Protein AF-0000000080311236 (afdb_homodimer)

Radius of gyration: 31.62 Å; Cα contacts (8 Å, |Δi|>4): 271; chains: 2; bounding box: 42×127×106 Å

Sequence (256 aa):
MVENDVAQLDRVFHALASAPRREILRRTAHERCTVGQLAAHFDMSLAAVAKHVKVLEDAALLRATREGRLHWCELDPAALEPARASIEELRAHWNGKLDRLEAMLIAELAPGPRTPRRTTKRAKGRRRMVENDVAQLDRVFHALASAPRREILRRTAHERCTVGQLAAHFDMSLAAVAKHVKVLEDAALLRATREGRLHWCELDPAALEPARASIEELRAHWNGKLDRLEAMLIAELAPGPRTPRRTTKRAKGRRR

Foldseek 3Di:
DVPVLVVLLVLQVVLVPDPLLVVVLVVQAVHKDWLVRSVVVDPDDSVVSVVSQVSCVVSVQWDWDDDPPTIIIHGDCVSCVSVVVVVVVVVVVVVVVVVVVVVVVVVVPPPDPPDPPPPDDDPPPDDD/DQPVLVVLLVLQVVLVPDPLLVVVLVVQAVHKDWLVRSVVVDPDDSVVSVVSQVSCVVSVQWDWDDDPPTIIIHGDCVSCVSVVVVVVVVVVVVVVVVVVVVVVVVVVPPPDPPDPPPPPDDPPPPDD

Secondary structure (DSSP, 8-state):
--SHHHHHHHHHHHHHS-HHHHHHHHHHHHS-EEHHHHHTTSSS-HHHHHHHHHHHHHTTSEEEEEETTEEEEEE-GGGGHHHHHHHHHHHHHHHHHHHHHHHHHHHHHS------------------/--SHHHHHHHHHHHHHS-HHHHHHHHHHHHS-EEHHHHHTTSSS-HHHHHHHHHHHHHTTSEEEEEETTEEEEEE-GGGGHHHHHHHHHHHHHHHHHHHHHHHHHHHHHS------------------

Solvent-accessible surface area (backbone atoms only — not comparable to full-atom values): 14242 Å² total; per-residue (Å²): 137,80,55,77,49,47,59,45,44,22,37,37,26,45,40,56,33,32,70,68,45,46,51,50,45,52,55,20,25,63,40,76,37,34,57,68,63,54,25,74,76,45,100,53,52,62,68,57,45,49,51,47,50,47,48,30,36,76,30,46,37,32,48,70,47,76,57,89,94,43,47,35,30,31,50,36,63,74,50,48,45,62,57,51,51,51,53,51,49,49,45,46,43,35,50,48,33,51,50,48,52,49,49,53,51,51,60,70,65,45,79,67,84,77,71,81,76,78,80,82,81,79,79,79,77,76,80,126,138,81,54,77,49,48,60,47,43,23,36,36,26,44,41,56,31,31,69,67,45,46,50,52,46,52,56,20,24,62,39,76,37,35,58,68,63,54,25,73,76,45,99,52,52,62,67,57,45,50,51,46,51,46,47,31,35,76,31,46,36,32,48,71,46,77,57,90,94,43,46,35,30,31,50,35,64,75,50,48,45,62,56,51,50,50,53,49,48,49,45,46,44,35,50,47,36,50,52,50,53,48,50,54,50,51,61,68,66,46,80,67,84,75,73,79,75,80,77,78,79,79,80,78,75,77,82,125

Nearest PDB structures (foldseek):
  3f6o-assembly1_A  TM=9.553E-01  e=5.162E-08  Rhodococcus jostii RHA1
  7p6f-assembly2_CCC-2  TM=9.439E-01  e=1.226E-06  Streptomyces griseus
  2oqg-assembly1_D  TM=8.544E-01  e=8.320E-07  Rhodococcus jostii RHA1
  7p6f-assembly1_BBB  TM=9.712E-01  e=7.025E-06  Streptomyces griseus
  4ooi-assembly1_A  TM=7.377E-01  e=2.399E-05  Vibrio cholerae O1 biovar El Tor str. N16961

Structure (mmCIF, N/CA/C/O backbone):
data_AF-0000000080311236-model_v1
#
loop_
_entity.id
_entity.type
_entity.pdbx_description
1 polymer 'Transcriptional regulator, ArsR family protein'
#
loop_
_atom_site.group_PDB
_atom_site.id
_atom_site.type_symbol
_atom_site.label_atom_id
_atom_site.label_alt_id
_atom_site.label_comp_id
_atom_site.label_asym_id
_atom_site.label_entity_id
_atom_site.label_seq_id
_atom_site.pdbx_PDB_ins_code
_atom_site.Cartn_x
_atom_site.Cartn_y
_atom_site.Cartn_z
_atom_site.occupancy
_atom_site.B_iso_or_equiv
_atom_site.auth_seq_id
_atom_site.auth_comp_id
_atom_site.auth_asym_id
_atom_site.auth_atom_id
_atom_site.pdbx_PDB_model_num
ATOM 1 N N . MET A 1 1 ? -21.078 -9.203 0.112 1 22.91 1 MET A N 1
ATOM 2 C CA . MET A 1 1 ? -20.172 -8.5 1.018 1 22.91 1 MET A CA 1
ATOM 3 C C . MET A 1 1 ? -19.266 -7.531 0.25 1 22.91 1 MET A C 1
ATOM 5 O O . MET A 1 1 ? -19.25 -7.543 -0.982 1 22.91 1 MET A O 1
ATOM 9 N N . VAL A 1 2 ? -17.656 -6.836 0.713 1 38.81 2 VAL A N 1
ATOM 10 C CA . VAL A 1 2 ? -17 -5.547 0.929 1 38.81 2 VAL A CA 1
ATOM 11 C C . VAL A 1 2 ? -16.375 -5.059 -0.374 1 38.81 2 VAL A C 1
ATOM 13 O O . VAL A 1 2 ? -15.219 -5.359 -0.661 1 38.81 2 VAL A O 1
ATOM 16 N N . GLU A 1 3 ? -16.953 -5.137 -1.431 1 46.28 3 GLU A N 1
ATOM 17 C CA . GLU A 1 3 ? -16.688 -4.613 -2.766 1 46.28 3 GLU A CA 1
ATOM 18 C C . GLU A 1 3 ? -16.141 -3.191 -2.701 1 46.28 3 GLU A C 1
ATOM 20 O O . GLU A 1 3 ? -15.227 -2.836 -3.459 1 46.28 3 GLU A O 1
ATOM 25 N N . ASN A 1 4 ? -17.078 -2.176 -2.039 1 52.69 4 ASN A N 1
ATOM 26 C CA . ASN A 1 4 ? -16.703 -0.796 -1.751 1 52.69 4 ASN A CA 1
ATOM 27 C C . ASN A 1 4 ? -15.289 -0.709 -1.187 1 52.69 4 ASN A C 1
ATOM 29 O O . ASN A 1 4 ? -14.57 0.261 -1.442 1 52.69 4 ASN A O 1
ATOM 33 N N . ASP A 1 5 ? -15.016 -1.958 -0.82 1 79.94 5 ASP A N 1
ATOM 34 C CA . ASP A 1 5 ? -13.781 -2.066 -0.058 1 79.94 5 ASP A CA 1
ATOM 35 C C . ASP A 1 5 ? -12.578 -2.244 -0.985 1 79.94 5 ASP A C 1
ATOM 37 O O . ASP A 1 5 ? -11.531 -1.622 -0.781 1 79.94 5 ASP A O 1
ATOM 41 N N . VAL A 1 6 ? -13.086 -2.609 -2.299 1 88.94 6 VAL A N 1
ATOM 42 C CA . VAL A 1 6 ? -11.977 -2.873 -3.209 1 88.94 6 VAL A CA 1
ATOM 43 C C . VAL A 1 6 ? -11.539 -1.576 -3.891 1 88.94 6 VAL A C 1
ATOM 45 O O . VAL A 1 6 ? -10.344 -1.287 -3.988 1 88.94 6 VAL A O 1
ATOM 48 N N . ALA A 1 7 ? -12.562 -0.866 -4.355 1 93.38 7 ALA A N 1
ATOM 49 C CA . ALA A 1 7 ? -12.273 0.401 -5.023 1 93.38 7 ALA A CA 1
ATOM 50 C C . ALA A 1 7 ? -11.57 1.37 -4.078 1 93.38 7 ALA A C 1
ATOM 52 O O . ALA A 1 7 ? -10.68 2.117 -4.492 1 93.38 7 ALA A O 1
ATOM 53 N N . GLN A 1 8 ? -12.039 1.363 -2.92 1 94.12 8 GLN A N 1
ATOM 54 C CA . GLN A 1 8 ? -11.414 2.229 -1.924 1 94.12 8 GLN A CA 1
ATOM 55 C C . GLN A 1 8 ? -9.969 1.816 -1.664 1 94.12 8 GLN A C 1
ATOM 57 O O . GLN A 1 8 ? -9.094 2.67 -1.502 1 94.12 8 GLN A O 1
ATOM 62 N N . LEU A 1 9 ? -9.836 0.546 -1.639 1 95.69 9 LEU A N 1
ATOM 63 C CA . LEU A 1 9 ? -8.477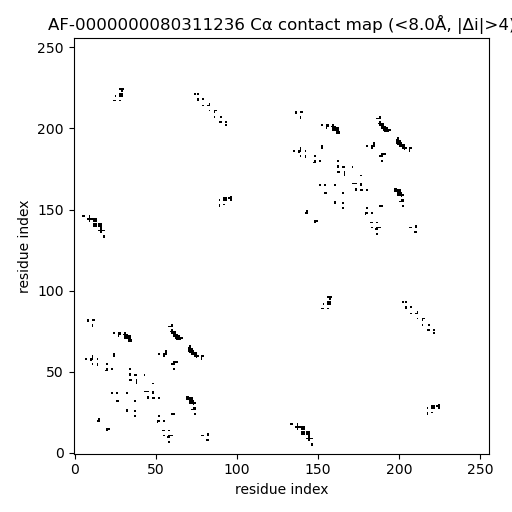 0.04 -1.44 1 95.69 9 LEU A CA 1
ATOM 64 C C . LEU A 1 9 ? -7.574 0.436 -2.604 1 95.69 9 LEU A C 1
ATOM 66 O O . LEU A 1 9 ? -6.418 0.808 -2.396 1 95.69 9 LEU A O 1
ATOM 70 N N . ASP A 1 10 ? -8.156 0.455 -3.826 1 97.12 10 ASP A N 1
ATOM 71 C CA . ASP A 1 10 ? -7.406 0.905 -4.996 1 97.12 10 ASP A CA 1
ATOM 72 C C . ASP A 1 10 ? -7.016 2.375 -4.867 1 97.12 10 ASP A C 1
ATOM 74 O O . ASP A 1 10 ? -5.891 2.756 -5.191 1 97.12 10 ASP A O 1
ATOM 78 N N . ARG A 1 11 ? -7.883 3.141 -4.355 1 96.88 11 ARG A N 1
ATOM 79 C CA . ARG A 1 11 ? -7.629 4.566 -4.191 1 96.88 11 ARG A CA 1
ATOM 80 C C . ARG A 1 11 ? -6.531 4.812 -3.162 1 96.88 11 ARG A C 1
ATOM 82 O O . ARG A 1 11 ? -5.691 5.695 -3.342 1 96.88 11 ARG A O 1
ATOM 89 N N . VAL A 1 12 ? -6.551 4.059 -2.135 1 97.25 12 VAL A N 1
ATOM 90 C CA . VAL A 1 12 ? -5.562 4.219 -1.071 1 97.25 12 VAL A CA 1
ATOM 91 C C . VAL A 1 12 ? -4.172 3.877 -1.602 1 97.25 12 VAL A C 1
ATOM 93 O O . VAL A 1 12 ? -3.234 4.66 -1.445 1 97.25 12 VAL A O 1
ATOM 96 N N . PHE A 1 13 ? -4.062 2.746 -2.268 1 98 13 PHE A N 1
ATOM 97 C CA . PHE A 1 13 ? -2.768 2.365 -2.816 1 98 13 PHE A CA 1
ATOM 98 C C . PHE A 1 13 ? -2.305 3.373 -3.861 1 98 13 PHE A C 1
ATOM 100 O O . PHE A 1 13 ? -1.122 3.719 -3.916 1 98 13 PHE A O 1
ATOM 107 N N . HIS A 1 14 ? -3.234 3.805 -4.648 1 97.94 14 HIS A N 1
ATOM 108 C CA . HIS A 1 14 ? -2.904 4.812 -5.652 1 97.94 14 HIS A CA 1
ATOM 109 C C . HIS A 1 14 ? -2.383 6.09 -5 1 97.94 14 HIS A C 1
ATOM 111 O O . HIS A 1 14 ? -1.382 6.656 -5.445 1 97.94 14 HIS A O 1
ATOM 117 N N . ALA A 1 15 ? -2.988 6.5 -4.008 1 98.25 15 ALA A N 1
ATOM 118 C CA . ALA A 1 15 ? -2.596 7.719 -3.305 1 98.25 15 ALA A CA 1
ATOM 119 C C . ALA A 1 15 ? -1.204 7.578 -2.695 1 98.25 15 ALA A C 1
ATOM 121 O O . ALA A 1 15 ? -0.427 8.531 -2.674 1 98.25 15 ALA A O 1
ATOM 122 N N . LEU A 1 16 ? -0.886 6.402 -2.215 1 97.38 16 LEU A N 1
ATOM 123 C CA . LEU A 1 16 ? 0.39 6.16 -1.549 1 97.38 16 LEU A CA 1
ATOM 124 C C . LEU A 1 16 ? 1.518 6.027 -2.568 1 97.38 16 LEU A C 1
ATOM 126 O O . LEU A 1 16 ? 2.695 6.066 -2.205 1 97.38 16 LEU A O 1
ATOM 130 N N . ALA A 1 17 ? 1.132 5.852 -3.883 1 97.88 17 ALA A N 1
ATOM 131 C CA . ALA A 1 17 ? 2.105 5.609 -4.945 1 97.88 17 ALA A CA 1
ATOM 132 C C . ALA A 1 17 ? 2.752 6.914 -5.406 1 97.88 17 ALA A C 1
ATOM 134 O O . ALA A 1 17 ? 2.932 7.133 -6.605 1 97.88 17 ALA A O 1
ATOM 135 N N . SER A 1 18 ? 3.066 7.848 -4.5 1 97.44 18 SER A N 1
ATOM 136 C CA . SER A 1 18 ? 3.705 9.133 -4.766 1 97.44 18 SER A CA 1
ATOM 137 C C . SER A 1 18 ? 4.504 9.609 -3.557 1 97.44 18 SER A C 1
ATOM 139 O O . SER A 1 18 ? 3.955 9.758 -2.461 1 97.44 18 SER A O 1
ATOM 141 N N . ALA A 1 19 ? 5.742 9.852 -3.818 1 96.06 19 ALA A N 1
ATOM 142 C CA . ALA A 1 19 ? 6.637 10.25 -2.734 1 96.06 19 ALA A CA 1
ATOM 143 C C . ALA A 1 19 ? 6.172 11.547 -2.086 1 96.06 19 ALA A C 1
ATOM 145 O O . ALA A 1 19 ? 6.098 11.648 -0.858 1 96.06 19 ALA A O 1
ATOM 146 N N . PRO A 1 20 ? 5.754 12.562 -2.844 1 97 20 PRO A N 1
ATOM 147 C CA . PRO A 1 20 ? 5.277 13.797 -2.213 1 97 20 PRO A CA 1
ATOM 148 C C . PRO A 1 20 ? 4.023 13.578 -1.37 1 97 20 PRO A C 1
ATOM 150 O O . PRO A 1 20 ? 3.867 14.203 -0.317 1 97 20 PRO A O 1
ATOM 153 N N . ARG A 1 21 ? 3.156 12.773 -1.819 1 97.25 21 ARG A N 1
ATOM 154 C CA . ARG A 1 21 ? 1.94 12.492 -1.06 1 97.25 21 ARG A CA 1
ATOM 155 C C . ARG A 1 21 ? 2.268 11.812 0.264 1 97.25 21 ARG A C 1
ATOM 157 O O . ARG A 1 21 ? 1.646 12.102 1.288 1 97.25 21 ARG A O 1
ATOM 164 N N . ARG A 1 22 ? 3.217 10.875 0.233 1 96.25 22 ARG A N 1
ATOM 165 C CA . ARG A 1 22 ? 3.629 10.234 1.479 1 96.25 22 ARG A CA 1
ATOM 166 C C . ARG A 1 22 ? 4.27 11.25 2.426 1 96.25 22 ARG A C 1
ATOM 168 O O . ARG A 1 22 ? 4.105 11.156 3.645 1 96.25 22 ARG A O 1
ATOM 175 N N . GLU A 1 23 ? 4.977 12.141 1.88 1 95.69 23 GLU A N 1
ATOM 176 C CA . GLU A 1 23 ? 5.566 13.203 2.693 1 95.69 23 GLU A CA 1
ATOM 177 C C . GLU A 1 23 ? 4.488 14.094 3.311 1 95.69 23 GLU A C 1
ATOM 179 O O . GLU A 1 23 ? 4.586 14.469 4.477 1 95.69 23 GLU A O 1
ATOM 184 N N . ILE A 1 24 ? 3.494 14.414 2.576 1 96.38 24 ILE A N 1
ATOM 185 C CA . ILE A 1 24 ? 2.371 15.195 3.086 1 96.38 24 ILE A CA 1
ATOM 186 C C . ILE A 1 24 ? 1.716 14.453 4.25 1 96.38 24 ILE A C 1
ATOM 188 O O . ILE A 1 24 ? 1.421 15.055 5.285 1 96.38 24 ILE A O 1
ATOM 192 N N . LEU A 1 25 ? 1.516 13.18 4.086 1 96.56 25 LEU A N 1
ATOM 193 C CA . LEU A 1 25 ? 0.911 12.367 5.137 1 96.56 25 LEU A CA 1
ATOM 194 C C . LEU A 1 25 ? 1.771 12.383 6.398 1 96.56 25 LEU A C 1
ATOM 196 O O . LEU A 1 25 ? 1.248 12.469 7.512 1 96.56 25 LEU A O 1
ATOM 200 N N . ARG A 1 26 ? 3.039 12.273 6.242 1 94.25 26 ARG A N 1
ATOM 201 C CA . ARG A 1 26 ? 3.953 12.297 7.379 1 94.25 26 ARG A CA 1
ATOM 202 C C . ARG A 1 26 ? 3.832 13.602 8.156 1 94.25 26 ARG A C 1
ATOM 204 O O . ARG A 1 26 ? 3.764 13.594 9.391 1 94.25 26 ARG A O 1
ATOM 211 N N . ARG A 1 27 ? 3.775 14.656 7.496 1 93.69 27 ARG A N 1
ATOM 212 C CA . ARG A 1 27 ? 3.705 15.977 8.125 1 93.69 27 ARG A CA 1
ATOM 213 C C . ARG A 1 27 ? 2.379 16.156 8.852 1 93.69 27 ARG A C 1
ATOM 215 O O . ARG A 1 27 ? 2.342 16.719 9.953 1 93.69 27 ARG A O 1
ATOM 222 N N . THR A 1 28 ? 1.36 15.664 8.234 1 94.44 28 THR A N 1
ATOM 223 C CA . THR A 1 28 ? 0.031 15.852 8.805 1 94.44 28 THR A CA 1
ATOM 224 C C . THR A 1 28 ? -0.24 14.828 9.906 1 94.44 28 THR A C 1
ATOM 226 O O . THR A 1 28 ? -1.203 14.961 10.664 1 94.44 28 THR A O 1
ATOM 229 N N . ALA A 1 29 ? 0.592 13.836 9.93 1 89.94 29 ALA A N 1
ATOM 230 C CA . ALA A 1 29 ? 0.485 12.844 11 1 89.94 29 ALA A CA 1
ATOM 231 C C . ALA A 1 29 ? 0.875 13.438 12.344 1 89.94 29 ALA A C 1
ATOM 233 O O . ALA A 1 29 ? 0.384 13.008 13.391 1 89.94 29 ALA A O 1
ATOM 234 N N . HIS A 1 30 ? 1.699 14.422 12.359 1 84.5 30 HIS A N 1
ATOM 235 C CA . HIS A 1 30 ? 2.197 15.047 13.578 1 84.5 30 HIS A CA 1
ATOM 236 C C . HIS A 1 30 ? 1.268 16.156 14.039 1 84.5 30 HIS A C 1
ATOM 238 O O . HIS A 1 30 ? 1.039 16.328 15.242 1 84.5 30 HIS A O 1
ATOM 244 N N . GLU A 1 31 ? 0.849 16.938 13.117 1 87.12 31 GLU A N 1
ATOM 245 C CA . GLU A 1 31 ? -0.012 18.078 13.43 1 87.12 31 GLU A CA 1
ATOM 246 C C . GLU A 1 31 ? -0.854 18.469 12.219 1 87.12 31 GLU A C 1
ATOM 248 O O . GLU A 1 31 ? -0.495 18.172 11.078 1 87.12 31 GLU A O 1
ATOM 253 N N . ARG A 1 32 ? -1.971 19.094 12.578 1 90.88 32 ARG A N 1
ATOM 254 C CA . ARG A 1 32 ? -2.771 19.656 11.5 1 90.88 32 ARG A CA 1
ATOM 255 C C . ARG A 1 32 ? -2.008 20.75 10.766 1 90.88 32 ARG A C 1
ATOM 257 O O . ARG A 1 32 ? -1.359 21.594 11.398 1 90.88 32 ARG A O 1
ATOM 264 N N . CYS A 1 33 ? -2.039 20.688 9.484 1 94.38 33 CYS A N 1
ATOM 265 C CA . CYS A 1 33 ? -1.365 21.672 8.656 1 94.38 33 CYS A CA 1
ATOM 266 C C . CYS A 1 33 ? -2.303 22.219 7.578 1 94.38 33 CYS A C 1
ATOM 268 O O . CYS A 1 33 ? -3.182 21.5 7.098 1 94.38 33 CYS A O 1
ATOM 270 N N . THR A 1 34 ? -2.084 23.5 7.266 1 95.69 34 THR A N 1
ATOM 271 C CA . THR A 1 34 ? -2.814 24.047 6.125 1 95.69 34 THR A CA 1
ATOM 272 C C . THR A 1 34 ? -2.121 23.688 4.816 1 95.69 34 THR A C 1
ATOM 274 O O . THR A 1 34 ? -0.935 23.359 4.805 1 95.69 34 THR A O 1
ATOM 277 N N . VAL A 1 35 ? -2.906 23.75 3.713 1 95.12 35 VAL A N 1
ATOM 278 C CA . VAL A 1 35 ? -2.35 23.5 2.389 1 95.12 35 VAL A CA 1
ATOM 279 C C . VAL A 1 35 ? -1.189 24.453 2.121 1 95.12 35 VAL A C 1
ATOM 281 O O . VAL A 1 35 ? -0.18 24.062 1.528 1 95.12 35 VAL A O 1
ATOM 284 N N . GLY A 1 36 ? -1.325 25.672 2.607 1 94.94 36 GLY A N 1
ATOM 285 C CA . GLY A 1 36 ? -0.261 26.656 2.451 1 94.94 36 GLY A CA 1
ATOM 286 C C . GLY A 1 36 ? 1.01 26.266 3.188 1 94.94 36 GLY A C 1
ATOM 287 O O . GLY A 1 36 ? 2.111 26.406 2.65 1 94.94 36 GLY A O 1
ATOM 288 N N . GLN A 1 37 ? 0.894 25.844 4.438 1 95.25 37 GLN A N 1
ATOM 289 C CA . GLN A 1 37 ? 2.033 25.391 5.23 1 95.25 37 GLN A CA 1
ATOM 290 C C . GLN A 1 37 ? 2.721 24.188 4.578 1 95.25 37 GLN A C 1
ATOM 292 O O . GLN A 1 37 ? 3.949 24.109 4.578 1 95.25 37 GLN A O 1
ATOM 297 N N . LEU A 1 38 ? 1.918 23.297 4.059 1 95.5 38 LEU A N 1
ATOM 298 C CA . LEU A 1 38 ? 2.469 22.125 3.371 1 95.5 38 LEU A CA 1
ATOM 299 C C . LEU A 1 38 ? 3.252 22.547 2.133 1 95.5 38 LEU A C 1
ATOM 301 O O . LEU A 1 38 ? 4.359 22.062 1.896 1 95.5 38 LEU A O 1
ATOM 305 N N . ALA A 1 39 ? 2.705 23.469 1.356 1 95.81 39 ALA A N 1
ATOM 306 C CA . ALA A 1 39 ? 3.332 23.922 0.121 1 95.81 39 ALA A CA 1
ATOM 307 C C . ALA A 1 39 ? 4.703 24.531 0.396 1 95.81 39 ALA A C 1
ATOM 309 O O . ALA A 1 39 ? 5.609 24.438 -0.432 1 95.81 39 ALA A O 1
ATOM 310 N N . ALA A 1 40 ? 4.879 25.156 1.558 1 95.56 40 ALA A N 1
ATOM 311 C CA . ALA A 1 40 ? 6.121 25.812 1.941 1 95.56 40 ALA A CA 1
ATOM 312 C C . ALA A 1 40 ? 7.254 24.812 2.111 1 95.56 40 ALA A C 1
ATOM 314 O O . ALA A 1 40 ? 8.43 25.172 2.072 1 95.56 40 ALA A O 1
ATOM 315 N N . HIS A 1 41 ? 6.875 23.547 2.225 1 93.69 41 HIS A N 1
ATOM 316 C CA . HIS A 1 41 ? 7.879 22.516 2.475 1 93.69 41 HIS A CA 1
ATOM 317 C C . HIS A 1 41 ? 8.25 21.781 1.19 1 93.69 41 HIS A C 1
ATOM 319 O O . HIS A 1 41 ? 9.086 20.891 1.205 1 93.69 41 HIS A O 1
ATOM 325 N N . PHE A 1 42 ? 7.602 22.094 0.081 1 94.75 42 PHE A N 1
ATOM 326 C CA . PHE A 1 42 ? 7.836 21.406 -1.183 1 94.75 42 PHE A CA 1
ATOM 327 C C . PHE A 1 42 ? 8.273 22.391 -2.262 1 94.75 42 PHE A C 1
ATOM 329 O O . PHE A 1 42 ? 8.016 23.594 -2.158 1 94.75 42 PHE A O 1
ATOM 336 N N . ASP A 1 43 ? 9.016 21.875 -3.16 1 94.25 43 ASP A N 1
ATOM 337 C CA . ASP A 1 43 ? 9.359 22.641 -4.355 1 94.25 43 ASP A CA 1
ATOM 338 C C . ASP A 1 43 ? 8.273 22.5 -5.426 1 94.25 43 ASP A C 1
ATOM 340 O O . ASP A 1 43 ? 8.539 22.016 -6.523 1 94.25 43 ASP A O 1
ATOM 344 N N . MET A 1 44 ? 7.047 22.734 -5.062 1 94.62 44 MET A N 1
ATOM 345 C CA . MET A 1 44 ? 5.879 22.672 -5.938 1 94.62 44 MET A CA 1
ATOM 346 C C . MET A 1 44 ? 4.969 23.875 -5.723 1 94.62 44 MET A C 1
ATOM 348 O O . MET A 1 44 ? 5.047 24.531 -4.688 1 94.62 44 MET A O 1
ATOM 352 N N . SER A 1 45 ? 4.207 24.109 -6.719 1 95.31 45 SER A N 1
ATOM 353 C CA . SER A 1 45 ? 3.234 25.188 -6.605 1 95.31 45 SER A CA 1
ATOM 354 C C . SER A 1 45 ? 2.139 24.844 -5.602 1 95.31 45 SER A C 1
ATOM 356 O O . SER A 1 45 ? 1.925 23.672 -5.285 1 95.31 45 SER A O 1
ATOM 358 N N . LEU A 1 46 ? 1.488 25.828 -5.109 1 94.94 46 LEU A N 1
ATOM 359 C CA . LEU A 1 46 ? 0.33 25.641 -4.242 1 94.94 46 LEU A CA 1
ATOM 360 C C . LEU A 1 46 ? -0.739 24.797 -4.938 1 94.94 46 LEU A C 1
ATOM 362 O O . LEU A 1 46 ? -1.363 23.953 -4.309 1 94.94 46 LEU A O 1
ATOM 366 N N . ALA A 1 47 ? -0.859 25.016 -6.188 1 96.38 47 ALA A N 1
ATOM 367 C CA . ALA A 1 47 ? -1.849 24.281 -6.965 1 96.38 47 ALA A CA 1
ATOM 368 C C . ALA A 1 47 ? -1.505 22.797 -7.023 1 96.38 47 ALA A C 1
ATOM 370 O O . ALA A 1 47 ? -2.391 21.938 -6.938 1 96.38 47 ALA A O 1
ATOM 371 N N . ALA A 1 48 ? -0.281 22.5 -7.223 1 97.06 48 ALA A N 1
ATOM 372 C CA . ALA A 1 48 ? 0.177 21.109 -7.277 1 97.06 48 ALA A CA 1
ATOM 373 C C . ALA A 1 48 ? -0.032 20.406 -5.941 1 97.06 48 ALA A C 1
ATOM 375 O O . ALA A 1 48 ? -0.502 19.266 -5.895 1 97.06 48 ALA A O 1
ATOM 376 N N . VAL A 1 49 ? 0.29 21.109 -4.895 1 96.5 49 VAL A N 1
ATOM 377 C CA . VAL A 1 49 ? 0.105 20.547 -3.559 1 96.5 49 VAL A CA 1
ATOM 378 C C . VAL A 1 49 ? -1.383 20.328 -3.291 1 96.5 49 VAL A C 1
ATOM 380 O O . VAL A 1 49 ? -1.776 19.297 -2.738 1 96.5 49 VAL A O 1
ATOM 383 N N . ALA A 1 50 ? -2.184 21.266 -3.646 1 95.75 50 ALA A N 1
ATOM 384 C CA . ALA A 1 50 ? -3.629 21.141 -3.473 1 95.75 50 ALA A CA 1
ATOM 385 C C . ALA A 1 50 ? -4.164 19.906 -4.203 1 95.75 50 ALA A C 1
ATOM 387 O O . ALA A 1 50 ? -5.047 19.219 -3.691 1 95.75 50 ALA A O 1
ATOM 388 N N . LYS A 1 51 ? -3.639 19.656 -5.414 1 97.56 51 LYS A N 1
ATOM 389 C CA . LYS A 1 51 ? -4.043 18.469 -6.172 1 97.56 51 LYS A CA 1
ATOM 390 C C . LYS A 1 51 ? -3.674 17.188 -5.43 1 97.56 51 LYS A C 1
ATOM 392 O O . LYS A 1 51 ? -4.457 16.234 -5.391 1 97.56 51 LYS A O 1
ATOM 397 N N . HIS A 1 52 ? -2.459 17.203 -4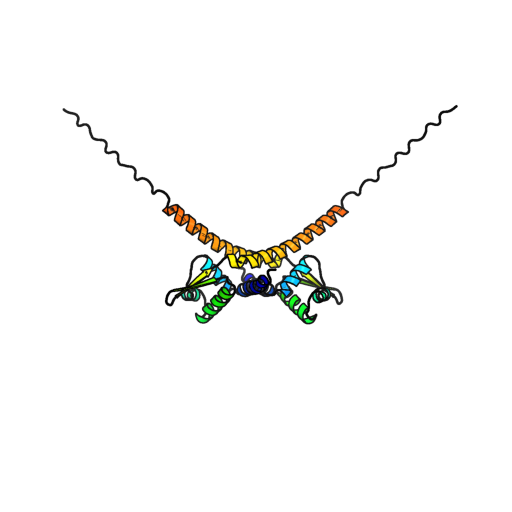.875 1 97.5 52 HIS A N 1
ATOM 398 C CA . HIS A 1 52 ? -2.045 16.047 -4.082 1 97.5 52 HIS A CA 1
ATOM 399 C C . HIS A 1 52 ? -2.945 15.859 -2.867 1 97.5 52 HIS A C 1
ATOM 401 O O . HIS A 1 52 ? -3.338 14.734 -2.545 1 97.5 52 HIS A O 1
ATOM 407 N N . VAL A 1 53 ? -3.252 16.953 -2.227 1 96.75 53 VAL A N 1
ATOM 408 C CA . VAL A 1 53 ? -4.113 16.922 -1.048 1 96.75 53 VAL A CA 1
ATOM 409 C C . VAL A 1 53 ? -5.488 16.375 -1.425 1 96.75 53 VAL A C 1
ATOM 411 O O . VAL A 1 53 ? -6.062 15.562 -0.694 1 96.75 53 VAL A O 1
ATOM 414 N N . LYS A 1 54 ? -5.941 16.75 -2.541 1 97.31 54 LYS A N 1
ATOM 415 C CA . LYS A 1 54 ? -7.23 16.25 -3.018 1 97.31 54 LYS A CA 1
ATOM 416 C C . LYS A 1 54 ? -7.199 14.742 -3.238 1 97.31 54 LYS A C 1
ATOM 418 O O . LYS A 1 54 ? -8.141 14.039 -2.881 1 97.31 54 LYS A O 1
ATOM 423 N N . VAL A 1 55 ? -6.203 14.266 -3.859 1 97.75 55 VAL A N 1
ATOM 424 C CA . VAL A 1 55 ? -6.035 12.836 -4.09 1 97.75 55 VAL A CA 1
ATOM 425 C C . VAL A 1 55 ? -6.047 12.094 -2.756 1 97.75 55 VAL A C 1
ATOM 427 O O . VAL A 1 55 ? -6.691 11.055 -2.623 1 97.75 55 VAL A O 1
ATOM 430 N N . LEU A 1 56 ? -5.383 12.633 -1.783 1 97.69 56 LEU A N 1
ATOM 431 C CA . LEU A 1 56 ? -5.301 12.031 -0.457 1 97.69 56 LEU A CA 1
ATOM 432 C C . LEU A 1 56 ? -6.652 12.078 0.246 1 97.69 56 LEU A C 1
ATOM 434 O O . LEU A 1 56 ? -7.031 11.125 0.936 1 97.69 56 LEU A O 1
ATOM 438 N N . GLU A 1 57 ? -7.383 13.164 0.034 1 96.5 57 GLU A N 1
ATOM 439 C CA . GLU A 1 57 ? -8.727 13.289 0.589 1 96.5 57 GLU A CA 1
ATOM 440 C C . GLU A 1 57 ? -9.68 12.273 -0.04 1 96.5 57 GLU A C 1
ATOM 442 O O . GLU A 1 57 ? -10.461 11.633 0.662 1 96.5 57 GLU A O 1
ATOM 447 N N . ASP A 1 58 ? -9.586 12.148 -1.348 1 95.94 58 ASP A N 1
ATOM 448 C CA . ASP A 1 58 ? -10.438 11.211 -2.08 1 95.94 58 ASP A CA 1
ATOM 449 C C . ASP A 1 58 ? -10.211 9.781 -1.613 1 95.94 58 ASP A C 1
ATOM 451 O O . ASP A 1 58 ? -11.125 8.953 -1.663 1 95.94 58 ASP A O 1
ATOM 455 N N . ALA A 1 59 ? -9.039 9.477 -1.157 1 96.75 59 ALA A N 1
ATOM 456 C CA . ALA A 1 59 ? -8.695 8.156 -0.636 1 96.75 59 ALA A CA 1
ATOM 457 C C . ALA A 1 59 ? -9.023 8.055 0.852 1 96.75 59 ALA A C 1
ATOM 459 O O . ALA A 1 59 ? -8.742 7.031 1.483 1 96.75 59 ALA A O 1
ATOM 460 N N . ALA A 1 60 ? -9.484 9.125 1.45 1 96.06 60 ALA A N 1
ATOM 461 C CA . ALA A 1 60 ? -9.891 9.219 2.852 1 96.06 60 ALA A CA 1
ATOM 462 C C . ALA A 1 60 ? -8.672 9.18 3.777 1 96.06 60 ALA A C 1
ATOM 464 O O . ALA A 1 60 ? -8.805 8.883 4.965 1 96.06 60 ALA A O 1
ATOM 465 N N . LEU A 1 61 ? -7.543 9.422 3.275 1 96.5 61 LEU A N 1
ATOM 466 C CA . LEU A 1 61 ? -6.32 9.414 4.07 1 96.5 61 LEU A CA 1
ATOM 467 C C . LEU A 1 61 ? -6.152 10.742 4.812 1 96.5 61 LEU A C 1
ATOM 469 O O . LEU A 1 61 ? -5.531 10.781 5.879 1 96.5 61 LEU A O 1
ATOM 473 N N . LEU A 1 62 ? -6.664 11.797 4.234 1 96.12 62 LEU A N 1
ATOM 474 C CA . LEU A 1 62 ? -6.668 13.109 4.859 1 96.12 62 LEU A CA 1
ATOM 475 C C . LEU A 1 62 ? -8.094 13.594 5.098 1 96.12 62 LEU A C 1
ATOM 477 O O . LEU A 1 62 ? -8.977 13.375 4.266 1 96.12 62 LEU A O 1
ATOM 481 N N . ARG A 1 63 ? -8.273 14.188 6.168 1 92.94 63 ARG A N 1
ATOM 482 C CA . ARG A 1 63 ? -9.484 14.953 6.441 1 92.94 63 ARG A CA 1
ATOM 483 C C . ARG A 1 63 ? -9.211 16.453 6.355 1 92.94 63 ARG A C 1
ATOM 485 O O . ARG A 1 63 ? -8.32 16.969 7.027 1 92.94 63 ARG A O 1
ATOM 492 N N . ALA A 1 64 ? -9.797 17.047 5.484 1 89.06 64 ALA A N 1
ATOM 493 C CA . ALA A 1 64 ? -9.594 18.484 5.289 1 89.06 64 ALA A CA 1
ATOM 494 C C . ALA A 1 64 ? -10.805 19.281 5.75 1 89.06 64 ALA A C 1
ATOM 496 O O . ALA A 1 64 ? -11.945 18.859 5.527 1 89.06 64 ALA A O 1
ATOM 497 N N . THR A 1 65 ? -10.594 20.25 6.52 1 90.94 65 THR A N 1
ATOM 498 C CA . THR A 1 65 ? -11.625 21.172 6.992 1 90.94 65 THR A CA 1
ATOM 499 C C . THR A 1 65 ? -11.297 22.609 6.598 1 90.94 65 THR A C 1
ATOM 501 O O . THR A 1 65 ? -10.133 23.016 6.652 1 90.94 65 THR A O 1
ATOM 504 N N . ARG A 1 66 ? -12.336 23.297 6.215 1 91.94 66 ARG A N 1
ATOM 505 C CA . ARG A 1 66 ? -12.141 24.688 5.836 1 91.94 66 ARG A CA 1
ATOM 506 C C . ARG A 1 66 ? -12.469 25.625 6.996 1 91.94 66 ARG A C 1
ATOM 508 O O . ARG A 1 66 ? -13.539 25.516 7.598 1 91.94 66 ARG A O 1
ATOM 515 N N . GLU A 1 67 ? -11.562 26.391 7.418 1 91.81 67 GLU A N 1
ATOM 516 C CA . GLU A 1 67 ? -11.742 27.469 8.391 1 91.81 67 GLU A CA 1
ATOM 517 C C . GLU A 1 67 ? -11.383 28.828 7.789 1 91.81 67 GLU A C 1
ATOM 519 O O . GLU A 1 67 ? -10.211 29.188 7.73 1 91.81 67 GLU A O 1
ATOM 524 N N . GLY A 1 68 ? -12.398 29.609 7.496 1 93.38 68 GLY A N 1
ATOM 525 C CA . GLY A 1 68 ? -12.133 30.844 6.754 1 93.38 68 GLY A CA 1
ATOM 526 C C . GLY A 1 68 ? -11.469 30.594 5.414 1 93.38 68 GLY A C 1
ATOM 527 O O . GLY A 1 68 ? -12.008 29.875 4.57 1 93.38 68 GLY A O 1
ATOM 528 N N . ARG A 1 69 ? -10.289 31.141 5.18 1 90.75 69 ARG A N 1
ATOM 529 C CA . ARG A 1 69 ? -9.555 31 3.926 1 90.75 69 ARG A CA 1
ATOM 530 C C . ARG A 1 69 ? -8.539 29.859 4.012 1 90.75 69 ARG A C 1
ATOM 532 O O . ARG A 1 69 ? -7.84 29.578 3.041 1 90.75 69 ARG A O 1
ATOM 539 N N . LEU A 1 70 ? -8.469 29.219 5.203 1 91.44 70 LEU A N 1
ATOM 540 C CA . LEU A 1 70 ? -7.457 28.203 5.418 1 91.44 70 LEU A CA 1
ATOM 541 C C . LEU A 1 70 ? -8.055 26.797 5.277 1 91.44 70 LEU A C 1
ATOM 543 O O . LEU A 1 70 ? -9.172 26.547 5.734 1 91.44 70 LEU A O 1
ATOM 547 N N . HIS A 1 71 ? -7.312 25.953 4.527 1 93.06 71 HIS A N 1
ATOM 548 C CA . HIS A 1 71 ? -7.664 24.547 4.379 1 93.06 71 HIS A CA 1
ATOM 549 C C . HIS A 1 71 ? -6.789 23.656 5.266 1 93.06 71 HIS A C 1
ATOM 551 O O . HIS A 1 71 ? -5.609 23.453 4.965 1 93.06 71 HIS A O 1
ATOM 557 N N . TRP A 1 72 ? -7.438 23.188 6.352 1 94.25 72 TRP A N 1
ATOM 558 C CA . TRP A 1 72 ? -6.699 22.391 7.324 1 94.25 72 TRP A CA 1
ATOM 559 C C . TRP A 1 72 ? -6.781 20.906 6.98 1 94.25 72 TRP A C 1
ATOM 561 O O . TRP A 1 72 ? -7.848 20.406 6.609 1 94.25 72 TRP A O 1
ATOM 571 N N . CYS A 1 73 ? -5.598 20.281 7.098 1 95.06 73 CYS A N 1
ATOM 572 C CA . CYS A 1 73 ? -5.504 18.859 6.773 1 95.06 73 CYS A CA 1
ATOM 573 C C . CYS A 1 73 ? -4.973 18.062 7.961 1 95.06 73 CYS A C 1
ATOM 575 O O . CYS A 1 73 ? -4.051 18.516 8.648 1 95.06 73 CYS A O 1
ATOM 577 N N . GLU A 1 74 ? -5.609 16.922 8.141 1 93.31 74 GLU A N 1
ATOM 578 C CA . GLU A 1 74 ? -5.176 15.992 9.18 1 93.31 74 GLU A CA 1
ATOM 579 C C . GLU A 1 74 ? -5.234 14.555 8.688 1 93.31 74 GLU A C 1
ATOM 581 O O . GLU A 1 74 ? -6.184 14.164 8.008 1 93.31 74 GLU A O 1
ATOM 586 N N . LEU A 1 75 ? -4.238 13.805 9.094 1 93.94 75 LEU A N 1
ATOM 587 C CA . LEU A 1 75 ? -4.188 12.398 8.688 1 93.94 75 LEU A CA 1
ATOM 588 C C . LEU A 1 75 ? -5.23 11.578 9.438 1 93.94 75 LEU A C 1
ATOM 590 O O . LEU A 1 75 ? -5.406 11.75 10.648 1 93.94 75 LEU A O 1
ATOM 594 N N . ASP A 1 76 ? -5.867 10.727 8.719 1 89.44 76 ASP A N 1
ATOM 595 C CA . ASP A 1 76 ? -6.715 9.703 9.328 1 89.44 76 ASP A CA 1
ATOM 596 C C . ASP A 1 76 ? -6.074 8.32 9.211 1 89.44 76 ASP A C 1
ATOM 598 O O . ASP A 1 76 ? -6.129 7.695 8.148 1 89.44 76 ASP A O 1
ATOM 602 N N . PRO A 1 77 ? -5.613 7.789 10.32 1 86.69 77 PRO A N 1
ATOM 603 C CA . PRO A 1 77 ? -4.887 6.52 10.258 1 86.69 77 PRO A CA 1
ATOM 604 C C . PRO A 1 77 ? -5.797 5.332 9.961 1 86.69 77 PRO A C 1
ATOM 606 O O . PRO A 1 77 ? -5.328 4.297 9.477 1 86.69 77 PRO A O 1
ATOM 609 N N . ALA A 1 78 ? -7.086 5.449 10.273 1 90.56 78 ALA A N 1
ATOM 610 C CA . ALA A 1 78 ? -8.016 4.352 10.031 1 90.56 78 ALA A CA 1
ATOM 611 C C . ALA A 1 78 ? -8.07 3.994 8.555 1 90.56 78 ALA A C 1
ATOM 613 O O . ALA A 1 78 ? -8.328 2.842 8.195 1 90.56 78 ALA A O 1
ATOM 614 N N . ALA A 1 79 ? -7.793 4.98 7.777 1 91.81 79 ALA A N 1
ATOM 615 C CA . ALA A 1 79 ? -7.887 4.789 6.332 1 91.81 79 ALA A CA 1
ATOM 616 C C . ALA A 1 79 ? -6.711 3.969 5.812 1 91.81 79 ALA A C 1
ATOM 618 O O . ALA A 1 79 ? -6.758 3.449 4.691 1 91.81 79 ALA A O 1
ATOM 619 N N . LEU A 1 80 ? -5.652 3.846 6.629 1 94.31 80 LEU A N 1
ATOM 620 C CA . LEU A 1 80 ? -4.48 3.07 6.238 1 94.31 80 LEU A CA 1
ATOM 621 C C . LEU A 1 80 ? -4.695 1.585 6.508 1 94.31 80 LEU A C 1
ATOM 623 O O . LEU A 1 80 ? -3.973 0.741 5.973 1 94.31 80 LEU A O 1
ATOM 627 N N . GLU A 1 81 ? -5.688 1.281 7.305 1 93.12 81 GLU A N 1
ATOM 628 C CA . GLU A 1 81 ? -5.848 -0.07 7.832 1 93.12 81 GLU A CA 1
ATOM 629 C C . GLU A 1 81 ? -6.141 -1.068 6.715 1 93.12 81 GLU A C 1
ATOM 631 O O . GLU A 1 81 ? -5.559 -2.156 6.68 1 93.12 81 GLU A O 1
ATOM 636 N N . PRO A 1 82 ? -6.988 -0.708 5.805 1 93.25 82 PRO A N 1
ATOM 637 C CA . PRO A 1 82 ? -7.25 -1.666 4.727 1 93.25 82 PRO A CA 1
ATOM 638 C C . PRO A 1 82 ? -6.004 -1.99 3.906 1 93.25 82 PRO A C 1
ATOM 640 O O . PRO A 1 82 ? -5.805 -3.141 3.51 1 93.25 82 PRO A O 1
ATOM 643 N N . ALA A 1 83 ? -5.23 -1.005 3.672 1 95 83 ALA A N 1
ATOM 644 C CA . ALA A 1 83 ? -3.99 -1.229 2.932 1 95 83 ALA A CA 1
ATOM 645 C C . ALA A 1 83 ? -3.029 -2.109 3.725 1 95 83 ALA A C 1
ATOM 647 O O . ALA A 1 83 ? -2.447 -3.051 3.182 1 95 83 ALA A O 1
ATOM 648 N N . ARG A 1 84 ? -2.891 -1.799 4.973 1 93.44 84 ARG A N 1
ATOM 649 C CA . ARG A 1 84 ? -2.062 -2.607 5.859 1 93.44 84 ARG A CA 1
ATOM 650 C C . ARG A 1 84 ? -2.537 -4.059 5.883 1 93.44 84 ARG A C 1
ATOM 652 O O . ARG A 1 84 ? -1.733 -4.98 5.73 1 93.44 84 ARG A O 1
ATOM 659 N N . ALA A 1 85 ? -3.762 -4.266 6.086 1 93.88 85 ALA A N 1
ATOM 660 C CA . ALA A 1 85 ? -4.348 -5.602 6.156 1 93.88 85 ALA A CA 1
ATOM 661 C C . ALA A 1 85 ? -4.129 -6.367 4.855 1 93.88 85 ALA A C 1
ATOM 663 O O . ALA A 1 85 ? -3.854 -7.57 4.871 1 93.88 85 ALA A O 1
ATOM 664 N N . SER A 1 86 ? -4.336 -5.641 3.779 1 94.38 86 SER A N 1
ATOM 665 C CA . SER A 1 86 ? -4.156 -6.27 2.475 1 94.38 86 SER A CA 1
ATOM 666 C C . SER A 1 86 ? -2.732 -6.781 2.297 1 94.38 86 SER A C 1
ATOM 668 O O . SER A 1 86 ? -2.521 -7.91 1.851 1 94.38 86 SER A O 1
ATOM 670 N N . ILE A 1 87 ? -1.788 -6.008 2.623 1 94.12 87 ILE A N 1
ATOM 671 C CA . ILE A 1 87 ? -0.386 -6.395 2.518 1 94.12 87 ILE A CA 1
ATOM 672 C C . ILE A 1 87 ? -0.102 -7.566 3.457 1 94.12 87 ILE A C 1
ATOM 674 O O . ILE A 1 87 ? 0.574 -8.523 3.078 1 94.12 87 ILE A O 1
ATOM 678 N N . GLU A 1 88 ? -0.596 -7.512 4.633 1 92.69 88 GLU A N 1
ATOM 679 C CA . GLU A 1 88 ? -0.396 -8.586 5.602 1 92.69 88 GLU A CA 1
ATOM 680 C C . GLU A 1 88 ? -1.008 -9.891 5.109 1 92.69 88 GLU A C 1
ATOM 682 O O . GLU A 1 88 ? -0.45 -10.969 5.332 1 92.69 88 GLU A O 1
ATOM 687 N N . GLU A 1 89 ? -2.127 -9.797 4.52 1 92.31 89 GLU A N 1
ATOM 688 C CA . GLU A 1 89 ? -2.775 -10.984 3.971 1 92.31 89 GLU A CA 1
ATOM 689 C C . GLU A 1 89 ? -1.914 -11.641 2.896 1 92.31 89 GLU A C 1
ATOM 691 O O . GLU A 1 89 ? -1.785 -12.859 2.857 1 92.31 89 GLU A O 1
ATOM 696 N N . LEU A 1 90 ? -1.424 -10.852 2.016 1 92 90 LEU A N 1
ATOM 697 C CA . LEU A 1 90 ? -0.566 -11.367 0.955 1 92 90 LEU A CA 1
ATOM 698 C C . LEU A 1 90 ? 0.677 -12.031 1.538 1 92 90 LEU A C 1
ATOM 700 O O . LEU A 1 90 ? 1.077 -13.109 1.093 1 92 90 LEU A O 1
ATOM 704 N N . ARG A 1 91 ? 1.229 -11.398 2.506 1 89.44 91 ARG A N 1
ATOM 705 C CA . ARG A 1 91 ? 2.387 -11.961 3.186 1 89.44 91 ARG A CA 1
ATOM 706 C C . ARG A 1 91 ? 2.029 -13.281 3.867 1 89.44 91 ARG A C 1
ATOM 708 O O . ARG A 1 91 ? 2.783 -14.25 3.785 1 89.44 91 ARG A O 1
ATOM 715 N N . ALA A 1 92 ? 0.947 -13.297 4.527 1 89.31 92 ALA A N 1
ATOM 716 C CA . ALA A 1 92 ? 0.493 -14.484 5.254 1 89.31 92 ALA A CA 1
ATOM 717 C C . ALA A 1 92 ? 0.243 -15.648 4.301 1 89.31 92 ALA A C 1
ATOM 719 O O . ALA A 1 92 ? 0.522 -16.797 4.637 1 89.31 92 ALA A O 1
ATOM 720 N N . HIS A 1 93 ? -0.373 -15.336 3.215 1 87.69 93 HIS A N 1
ATOM 721 C CA . HIS A 1 93 ? -0.613 -16.375 2.223 1 87.69 93 HIS A CA 1
ATOM 722 C C . HIS A 1 93 ? 0.693 -17.031 1.785 1 87.69 93 HIS A C 1
ATOM 724 O O . HIS A 1 93 ? 0.767 -18.266 1.663 1 87.69 93 HIS A O 1
ATOM 730 N N . TRP A 1 94 ? 1.685 -16.266 1.604 1 85.38 94 TRP A N 1
ATOM 731 C CA . TRP A 1 94 ? 2.992 -16.797 1.221 1 85.38 94 TRP A CA 1
ATOM 732 C C . TRP A 1 94 ? 3.592 -17.641 2.342 1 85.38 94 TRP A C 1
ATOM 734 O O . TRP A 1 94 ? 4.152 -18.703 2.09 1 85.38 94 TRP A O 1
ATOM 744 N N . ASN A 1 95 ? 3.473 -17.141 3.547 1 85.38 95 ASN A N 1
ATOM 745 C CA . ASN A 1 95 ? 3.992 -17.875 4.691 1 85.38 95 ASN A CA 1
ATOM 746 C C . ASN A 1 95 ? 3.236 -19.188 4.902 1 85.38 95 ASN A C 1
ATOM 748 O O . ASN A 1 95 ? 3.82 -20.188 5.328 1 85.38 95 ASN A O 1
ATOM 752 N N . GLY A 1 96 ? 2.01 -19.062 4.652 1 83.81 96 GLY A N 1
ATOM 753 C CA . GLY A 1 96 ? 1.22 -20.281 4.715 1 83.81 96 GLY A CA 1
ATOM 754 C C . GLY A 1 96 ? 1.72 -21.375 3.775 1 83.81 96 GLY A C 1
ATOM 755 O O . GLY A 1 96 ? 1.732 -22.547 4.133 1 83.81 96 GLY A O 1
ATOM 756 N N . LYS A 1 97 ? 2.098 -21 2.631 1 79.25 97 LYS A N 1
ATOM 757 C CA . LYS A 1 97 ? 2.674 -21.938 1.667 1 79.25 97 LYS A CA 1
ATOM 758 C C . LYS A 1 97 ? 3.945 -22.578 2.215 1 79.25 97 LYS A C 1
ATOM 760 O O . LYS A 1 97 ? 4.152 -23.781 2.062 1 79.25 97 LYS A O 1
ATOM 765 N N . LEU A 1 98 ? 4.777 -21.812 2.871 1 80.06 98 LEU A N 1
ATOM 766 C CA . LEU A 1 98 ? 6.004 -22.328 3.469 1 80.06 98 LEU A CA 1
ATOM 767 C C . LEU A 1 98 ? 5.695 -23.328 4.574 1 80.06 98 LEU A C 1
ATOM 769 O O . LEU A 1 98 ? 6.355 -24.359 4.688 1 80.06 98 LEU A O 1
ATOM 773 N N . ASP A 1 99 ? 4.727 -22.938 5.277 1 82.88 99 ASP A N 1
ATOM 774 C CA . ASP A 1 99 ? 4.305 -23.828 6.359 1 82.88 99 ASP A CA 1
ATOM 775 C C . ASP A 1 99 ? 3.807 -25.156 5.809 1 82.88 99 ASP A C 1
ATOM 777 O O . ASP A 1 99 ? 4.105 -26.219 6.367 1 82.88 99 ASP A O 1
ATOM 781 N N . ARG A 1 100 ? 3.078 -25.078 4.812 1 78.62 100 ARG A N 1
ATOM 782 C CA . ARG A 1 100 ? 2.553 -26.297 4.203 1 78.62 100 ARG A CA 1
ATOM 783 C C . ARG A 1 100 ? 3.676 -27.156 3.617 1 78.62 100 ARG A C 1
ATOM 785 O O . ARG A 1 100 ? 3.68 -28.375 3.768 1 78.62 100 ARG A O 1
ATOM 792 N N . LEU A 1 101 ? 4.594 -26.531 2.98 1 79.69 101 LEU A N 1
ATOM 793 C CA . LEU A 1 101 ? 5.727 -27.25 2.402 1 79.69 101 LEU A CA 1
ATOM 794 C C . LEU A 1 101 ? 6.578 -27.891 3.494 1 79.69 101 LEU A C 1
ATOM 796 O O . LEU A 1 101 ? 7.027 -29.031 3.344 1 79.69 101 LEU A O 1
ATOM 800 N N . GLU A 1 102 ? 6.715 -27.125 4.473 1 79.06 102 GLU A N 1
ATOM 801 C CA . GLU A 1 102 ? 7.469 -27.656 5.605 1 79.06 102 GLU A CA 1
ATOM 802 C C . GLU A 1 102 ? 6.75 -28.844 6.238 1 79.06 102 GLU A C 1
ATOM 804 O O . GLU A 1 102 ? 7.379 -29.859 6.559 1 79.06 102 GLU A O 1
ATOM 809 N N . ALA A 1 103 ? 5.539 -28.75 6.387 1 81.81 103 ALA A N 1
ATOM 810 C CA . ALA A 1 103 ? 4.746 -29.828 6.973 1 81.81 103 ALA A CA 1
ATOM 811 C C . ALA A 1 103 ? 4.793 -31.078 6.102 1 81.81 103 ALA A C 1
ATOM 813 O O . ALA A 1 103 ? 4.879 -32.188 6.617 1 81.81 103 ALA A O 1
ATOM 814 N N . MET A 1 104 ? 4.695 -30.875 4.836 1 83.12 104 MET A N 1
ATOM 815 C CA . MET A 1 104 ? 4.766 -32 3.902 1 83.12 104 MET A CA 1
ATOM 816 C C . MET A 1 104 ? 6.129 -32.688 3.971 1 83.12 104 MET A C 1
ATOM 818 O O . MET A 1 104 ? 6.215 -33.906 3.926 1 83.12 104 MET A O 1
ATOM 822 N N . LEU A 1 105 ? 7.113 -31.812 4.117 1 79.56 105 LEU A N 1
ATOM 823 C CA . LEU A 1 105 ? 8.469 -32.344 4.215 1 79.56 105 LEU A CA 1
ATOM 824 C C . LEU A 1 105 ? 8.656 -33.125 5.516 1 79.56 105 LEU A C 1
ATOM 826 O O . LEU A 1 105 ? 9.227 -34.219 5.52 1 79.56 105 LEU A O 1
ATOM 830 N N . ILE A 1 106 ? 8.125 -32.688 6.613 1 83.94 106 ILE A N 1
ATOM 831 C CA . ILE A 1 106 ? 8.219 -33.312 7.918 1 83.94 106 ILE A CA 1
ATOM 832 C C . ILE A 1 106 ? 7.445 -34.625 7.91 1 83.94 106 ILE A C 1
ATOM 834 O O . ILE A 1 106 ? 7.922 -35.656 8.43 1 83.94 106 ILE A O 1
ATOM 838 N N . ALA A 1 107 ? 6.355 -34.719 7.246 1 82 107 ALA A N 1
ATOM 839 C CA . ALA A 1 107 ? 5.531 -35.906 7.156 1 82 107 ALA A CA 1
ATOM 840 C C . ALA A 1 107 ? 6.223 -37 6.324 1 82 107 ALA A C 1
ATOM 842 O O . ALA A 1 107 ? 6.129 -38.188 6.637 1 82 107 ALA A O 1
ATOM 843 N N . GLU A 1 108 ? 6.922 -36.531 5.379 1 82.06 108 GLU A N 1
ATOM 844 C CA . GLU A 1 108 ? 7.641 -37.469 4.527 1 82.06 108 GLU A CA 1
ATOM 845 C C . GLU A 1 108 ? 8.852 -38.031 5.246 1 82.06 108 GLU A C 1
ATOM 847 O O . GLU A 1 108 ? 9.227 -39.188 5.02 1 82.06 108 GLU A O 1
ATOM 852 N N . LEU A 1 109 ? 9.375 -37.281 6.164 1 78.69 109 LEU A N 1
ATOM 853 C CA . LEU A 1 109 ? 10.57 -37.688 6.883 1 78.69 109 LEU A CA 1
ATOM 854 C C . LEU A 1 109 ? 10.195 -38.438 8.156 1 78.69 109 LEU A C 1
ATOM 856 O O . LEU A 1 109 ? 11.055 -39.062 8.781 1 78.69 109 LEU A O 1
ATOM 860 N N . ALA A 1 110 ? 8.992 -38.406 8.531 1 73.81 110 ALA A N 1
ATOM 861 C CA . ALA A 1 110 ? 8.562 -39.125 9.727 1 73.81 110 ALA A CA 1
ATOM 862 C C . ALA A 1 110 ? 8.719 -40.625 9.539 1 73.81 110 ALA A C 1
ATOM 864 O O . ALA A 1 110 ? 8.398 -41.156 8.477 1 73.81 110 ALA A O 1
ATOM 865 N N . PRO A 1 111 ? 9.555 -41.281 10.406 1 71.94 111 PRO A N 1
ATOM 866 C CA . PRO A 1 111 ? 9.75 -42.719 10.289 1 71.94 111 PRO A CA 1
ATOM 867 C C . PRO A 1 111 ? 8.43 -43.469 10.109 1 71.94 111 PRO A C 1
ATOM 869 O O . PRO A 1 111 ? 7.426 -43.125 10.734 1 71.94 111 PRO A O 1
ATOM 872 N N . GLY A 1 112 ? 8.156 -43.938 8.992 1 62.88 112 GLY A N 1
ATOM 873 C CA . GLY A 1 112 ? 6.988 -44.781 8.758 1 62.88 112 GLY A CA 1
ATOM 874 C C . GLY A 1 112 ? 6.691 -45.719 9.898 1 62.88 112 GLY A C 1
ATOM 875 O O . GLY A 1 112 ? 7.535 -45.938 10.773 1 62.88 112 GLY A O 1
ATOM 876 N N . PRO A 1 113 ? 5.461 -45.969 10.25 1 64.44 113 PRO A N 1
ATOM 877 C CA . PRO A 1 113 ? 5.195 -46.938 11.312 1 64.44 113 PRO A CA 1
ATOM 878 C C . PRO A 1 113 ? 6.027 -48.219 11.172 1 64.44 113 PRO A C 1
ATOM 880 O O . PRO A 1 113 ? 6.27 -48.688 10.055 1 64.44 113 PRO A O 1
ATOM 883 N N . ARG A 1 114 ? 6.949 -48.625 12.031 1 64.06 114 ARG A N 1
ATOM 884 C CA . ARG A 1 114 ? 7.605 -49.938 12.055 1 64.06 114 ARG A CA 1
ATOM 885 C C . ARG A 1 114 ? 6.59 -51.062 11.914 1 64.06 114 ARG A C 1
ATOM 887 O O . ARG A 1 114 ? 5.555 -51.062 12.578 1 64.06 114 ARG A O 1
ATOM 894 N N . THR A 1 115 ? 6.5 -51.625 10.875 1 65.12 115 THR A N 1
ATOM 895 C CA . THR A 1 115 ? 5.703 -52.844 10.766 1 65.12 115 THR A CA 1
ATOM 896 C C . THR A 1 115 ? 5.996 -53.812 11.93 1 65.12 115 THR A C 1
ATOM 898 O O . THR A 1 115 ? 7.16 -54.094 12.219 1 65.12 115 THR A O 1
ATOM 901 N N . PRO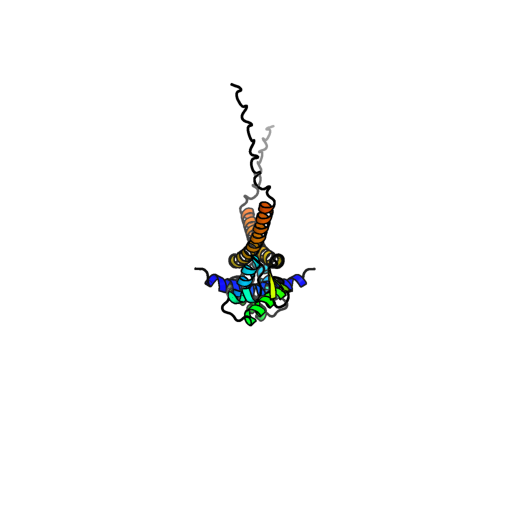 A 1 116 ? 5.094 -54.062 12.859 1 67.5 116 PRO A N 1
ATOM 902 C CA . PRO A 1 116 ? 5.395 -55 13.93 1 67.5 116 PRO A CA 1
ATOM 903 C C . PRO A 1 116 ? 5.973 -56.312 13.398 1 67.5 116 PRO A C 1
ATOM 905 O O . PRO A 1 116 ? 5.48 -56.875 12.398 1 67.5 116 PRO A O 1
ATOM 908 N N . ARG A 1 117 ? 7.113 -56.719 13.664 1 65.19 117 ARG A N 1
ATOM 909 C CA . ARG A 1 117 ? 7.707 -58.031 13.344 1 65.19 117 ARG A CA 1
ATOM 910 C C . ARG A 1 117 ? 6.859 -59.156 13.883 1 65.19 117 ARG A C 1
ATOM 912 O O . ARG A 1 117 ? 6.48 -59.156 15.062 1 65.19 117 ARG A O 1
ATOM 919 N N . ARG A 1 118 ? 6.246 -59.906 13.125 1 64.31 118 ARG A N 1
ATOM 920 C CA . ARG A 1 118 ? 5.547 -61.125 13.523 1 64.31 118 ARG A CA 1
ATOM 921 C C . ARG A 1 118 ? 6.492 -62.094 14.227 1 64.31 118 ARG A C 1
ATOM 923 O O . ARG A 1 118 ? 7.461 -62.562 13.625 1 64.31 118 ARG A O 1
ATOM 930 N N . THR A 1 119 ? 6.652 -62.094 15.469 1 64.38 119 THR A N 1
ATOM 931 C CA . THR A 1 119 ? 7.336 -63.156 16.203 1 64.38 119 THR A CA 1
ATOM 932 C C . THR A 1 119 ? 6.73 -64.5 15.891 1 64.38 119 THR A C 1
ATOM 934 O O . THR A 1 119 ? 5.547 -64.75 16.125 1 64.38 119 THR A O 1
ATOM 937 N N . THR A 1 120 ? 7.168 -65.312 15.055 1 62.88 120 THR A N 1
ATOM 938 C CA . THR A 1 120 ? 6.805 -66.75 14.789 1 62.88 120 THR A CA 1
ATOM 939 C C . THR A 1 120 ? 7.066 -67.625 16.016 1 62.88 120 THR A C 1
ATOM 941 O O . THR A 1 120 ? 8.203 -67.688 16.469 1 62.88 120 THR A O 1
ATOM 944 N N . LYS A 1 121 ? 6.23 -67.938 17.031 1 62.38 121 LYS A N 1
ATOM 945 C CA . LYS A 1 121 ? 6.32 -69 18.094 1 62.38 121 LYS A CA 1
ATOM 946 C C . LYS A 1 121 ? 6.43 -70.375 17.516 1 62.38 121 LYS A C 1
ATOM 948 O O . LYS A 1 121 ? 5.562 -70.812 16.75 1 62.38 121 LYS A O 1
ATOM 953 N N . ARG A 1 122 ? 7.5 -71.062 17.453 1 63.31 122 ARG A N 1
ATOM 954 C CA . ARG A 1 122 ? 7.738 -72.5 17.188 1 63.31 122 ARG A CA 1
ATOM 955 C C . ARG A 1 122 ? 6.938 -73.375 18.125 1 63.31 122 ARG A C 1
ATOM 957 O O . ARG A 1 122 ? 7.023 -73.188 19.344 1 63.31 122 ARG A O 1
ATOM 964 N N . ALA A 1 123 ? 5.91 -74 17.812 1 60.88 123 ALA A N 1
ATOM 965 C CA . ALA A 1 123 ? 5.168 -75.062 18.5 1 60.88 123 ALA A CA 1
ATOM 966 C C . ALA A 1 123 ? 6.105 -76.188 18.969 1 60.88 123 ALA A C 1
ATOM 968 O O . ALA A 1 123 ? 6.906 -76.688 18.172 1 60.88 123 ALA A O 1
ATOM 969 N N . LYS A 1 124 ? 6.508 -76.312 20.203 1 59.84 124 LYS A N 1
ATOM 970 C CA . LYS A 1 124 ? 7.117 -77.5 20.844 1 59.84 124 LYS A CA 1
ATOM 971 C C . LYS A 1 124 ? 6.262 -78.75 20.625 1 59.84 124 LYS A C 1
ATOM 973 O O . LYS A 1 124 ? 5.086 -78.75 21 1 59.84 124 LYS A O 1
ATOM 978 N N . GLY A 1 125 ? 6.449 -79.5 19.578 1 52.44 125 GLY A N 1
ATOM 979 C CA . GLY A 1 125 ? 5.922 -80.812 19.406 1 52.44 125 GLY A CA 1
ATOM 980 C C . GLY A 1 125 ? 6.027 -81.688 20.672 1 52.44 125 GLY A C 1
ATOM 981 O O . GLY A 1 125 ? 7.07 -81.688 21.312 1 52.44 125 GLY A O 1
ATOM 982 N N . ARG A 1 126 ? 5.012 -81.812 21.484 1 54.69 126 ARG A N 1
ATOM 983 C CA . ARG A 1 126 ? 4.895 -82.812 22.5 1 54.69 126 ARG A CA 1
ATOM 984 C C . ARG A 1 126 ? 5.18 -84.25 21.922 1 54.69 126 ARG A C 1
ATOM 986 O O . ARG A 1 126 ? 4.59 -84.625 20.906 1 54.69 126 ARG A O 1
ATOM 993 N N . ARG A 1 127 ? 6.32 -84.812 22.047 1 51.91 127 ARG A N 1
ATOM 994 C CA . ARG A 1 127 ? 6.562 -86.25 21.922 1 51.91 127 ARG A CA 1
ATOM 995 C C . ARG A 1 127 ? 5.531 -87.062 22.719 1 51.91 127 ARG A C 1
ATOM 997 O O . ARG A 1 127 ? 5.348 -86.812 23.922 1 51.91 127 ARG A O 1
ATOM 1004 N N . ARG A 1 128 ? 4.441 -87.562 22.125 1 44.06 128 ARG A N 1
ATOM 1005 C CA . ARG A 1 128 ? 4.004 -88.875 22.625 1 44.06 128 ARG A CA 1
ATOM 1006 C C . ARG A 1 128 ? 5.113 -89.938 22.5 1 44.06 128 ARG A C 1
ATOM 1008 O O . ARG A 1 128 ? 5.875 -89.875 21.516 1 44.06 128 ARG A O 1
ATOM 1015 N N . MET B 1 1 ? 22.203 8.141 1.1 1 22.41 1 MET B N 1
ATOM 1016 C CA . MET B 1 1 ? 21.391 6.973 1.415 1 22.41 1 MET B CA 1
ATOM 1017 C C . MET B 1 1 ? 20.203 6.852 0.451 1 22.41 1 MET B C 1
ATOM 1019 O O . MET B 1 1 ? 19.953 7.754 -0.345 1 22.41 1 MET B O 1
ATOM 1023 N N . VAL B 1 2 ? 18.625 6.008 0.704 1 38.53 2 VAL B N 1
ATOM 1024 C CA . VAL B 1 2 ? 17.781 4.957 0.131 1 38.53 2 VAL B CA 1
ATOM 1025 C C . VAL B 1 2 ? 16.781 5.566 -0.855 1 38.53 2 VAL B C 1
ATOM 1027 O O . VAL B 1 2 ? 15.664 5.91 -0.482 1 38.53 2 VAL B O 1
ATOM 1030 N N . GLU B 1 3 ? 17.078 6.461 -1.576 1 45.94 3 GLU B N 1
ATOM 1031 C CA . GLU B 1 3 ? 16.391 7.113 -2.695 1 45.94 3 GLU B CA 1
ATOM 1032 C C . GLU B 1 3 ? 15.703 6.09 -3.59 1 45.94 3 GLU B C 1
ATOM 1034 O O . GLU B 1 3 ? 14.594 6.332 -4.074 1 45.94 3 GLU B O 1
ATOM 1039 N N . ASN B 1 4 ? 16.641 5.059 -4.227 1 52.34 4 ASN B N 1
ATOM 1040 C CA . ASN B 1 4 ? 16.172 3.916 -5.004 1 52.34 4 ASN B CA 1
ATOM 1041 C C . ASN B 1 4 ? 14.953 3.258 -4.363 1 52.34 4 ASN B C 1
ATOM 1043 O O . ASN B 1 4 ? 14.078 2.752 -5.062 1 52.34 4 ASN B O 1
ATOM 1047 N N . ASP B 1 5 ? 14.938 3.734 -3.125 1 79.81 5 ASP B N 1
ATOM 1048 C CA . ASP B 1 5 ? 13.969 3.068 -2.26 1 79.81 5 ASP B CA 1
ATOM 1049 C C . ASP B 1 5 ? 12.594 3.732 -2.357 1 79.81 5 ASP B C 1
ATOM 1051 O O . ASP B 1 5 ? 11.57 3.049 -2.434 1 79.81 5 ASP B O 1
ATOM 1055 N N . VAL B 1 6 ? 12.781 5.023 -2.992 1 88.75 6 VAL B N 1
ATOM 1056 C CA . VAL B 1 6 ? 11.508 5.746 -3.033 1 88.75 6 VAL B CA 1
ATOM 1057 C C . VAL B 1 6 ? 10.75 5.383 -4.309 1 88.75 6 VAL B C 1
ATOM 1059 O O . VAL B 1 6 ? 9.547 5.117 -4.266 1 88.75 6 VAL B O 1
ATOM 1062 N N . ALA B 1 7 ? 11.508 5.418 -5.398 1 93.31 7 ALA B N 1
ATOM 1063 C CA . ALA B 1 7 ? 10.898 5.082 -6.68 1 93.31 7 ALA B CA 1
ATOM 1064 C C . ALA B 1 7 ? 10.352 3.654 -6.668 1 93.31 7 ALA B C 1
ATOM 1066 O O . ALA B 1 7 ? 9.297 3.381 -7.246 1 93.31 7 ALA B O 1
ATOM 1067 N N . GLN B 1 8 ? 11.109 2.842 -6.102 1 94.12 8 GLN B N 1
ATOM 1068 C CA . GLN B 1 8 ? 10.672 1.453 -6.004 1 94.12 8 GLN B CA 1
ATOM 1069 C C . GLN B 1 8 ? 9.414 1.332 -5.152 1 94.12 8 GLN B C 1
ATOM 1071 O O . GLN B 1 8 ? 8.516 0.553 -5.473 1 94.12 8 GLN B O 1
ATOM 1076 N N . LEU B 1 9 ? 9.445 2.1 -4.137 1 95.69 9 LEU B N 1
ATOM 1077 C CA . LEU B 1 9 ? 8.266 2.098 -3.275 1 95.69 9 LEU B CA 1
ATOM 1078 C C . LEU B 1 9 ? 7.043 2.617 -4.023 1 95.69 9 LEU B C 1
ATOM 1080 O O . LEU B 1 9 ? 5.945 2.074 -3.877 1 95.69 9 LEU B O 1
ATOM 1084 N N . ASP B 1 10 ? 7.27 3.607 -4.914 1 97.12 10 ASP B N 1
ATOM 1085 C CA . ASP B 1 10 ? 6.188 4.117 -5.75 1 97.12 10 ASP B CA 1
ATOM 1086 C C . ASP B 1 10 ? 5.66 3.033 -6.688 1 97.12 10 ASP B C 1
ATOM 1088 O O . ASP B 1 10 ? 4.449 2.895 -6.867 1 97.12 10 ASP B O 1
ATOM 1092 N N . ARG B 1 11 ? 6.527 2.277 -7.199 1 96.88 11 ARG B N 1
ATOM 1093 C CA . ARG B 1 11 ? 6.148 1.211 -8.117 1 96.88 11 ARG B CA 1
ATOM 1094 C C . ARG B 1 11 ? 5.34 0.132 -7.402 1 96.88 11 ARG B C 1
ATOM 1096 O O . ARG B 1 11 ? 4.379 -0.401 -7.957 1 96.88 11 ARG B O 1
ATOM 1103 N N . VAL B 1 12 ? 5.73 -0.177 -6.227 1 97.19 12 VAL B N 1
ATOM 1104 C CA . VAL B 1 12 ? 5.051 -1.213 -5.453 1 97.19 12 VAL B CA 1
ATOM 1105 C C . VAL B 1 12 ? 3.623 -0.771 -5.137 1 97.19 12 VAL B C 1
ATOM 1107 O O . VAL B 1 12 ? 2.668 -1.508 -5.391 1 97.19 12 VAL B O 1
ATOM 1110 N N . PHE B 1 13 ? 3.488 0.451 -4.637 1 98 13 PHE B N 1
ATOM 1111 C CA . PHE B 1 13 ? 2.152 0.946 -4.324 1 98 13 PHE B CA 1
ATOM 1112 C C . PHE B 1 13 ? 1.302 1.042 -5.586 1 98 13 PHE B C 1
ATOM 1114 O O . PHE B 1 13 ? 0.113 0.714 -5.566 1 98 13 PHE B O 1
ATOM 1121 N N . HIS B 1 14 ? 1.924 1.479 -6.629 1 97.94 14 HIS B N 1
ATOM 1122 C CA . HIS B 1 14 ? 1.211 1.561 -7.898 1 97.94 14 HIS B CA 1
ATOM 1123 C C . HIS B 1 14 ? 0.725 0.186 -8.344 1 97.94 14 HIS B C 1
ATOM 1125 O O . HIS B 1 14 ? -0.422 0.038 -8.773 1 97.94 14 HIS B O 1
ATOM 1131 N N . ALA B 1 15 ? 1.516 -0.756 -8.234 1 98.19 15 ALA B N 1
ATOM 1132 C CA . ALA B 1 15 ? 1.172 -2.115 -8.641 1 98.19 15 ALA B CA 1
ATOM 1133 C C . ALA B 1 15 ? 0.024 -2.666 -7.805 1 98.19 15 ALA B C 1
ATOM 1135 O O . ALA B 1 15 ? -0.836 -3.389 -8.312 1 98.19 15 ALA B O 1
ATOM 1136 N N . LEU B 1 16 ? 0.002 -2.334 -6.543 1 97.38 16 LEU B N 1
ATOM 1137 C CA . LEU B 1 16 ? -1.008 -2.852 -5.625 1 97.38 16 LEU B CA 1
ATOM 1138 C C . LEU B 1 16 ? -2.34 -2.135 -5.82 1 97.38 16 LEU B C 1
ATOM 1140 O O . LEU B 1 16 ? -3.373 -2.588 -5.324 1 97.38 16 LEU B O 1
ATOM 1144 N N . ALA B 1 17 ? -2.301 -0.969 -6.57 1 97.88 17 ALA B N 1
ATOM 1145 C CA . ALA B 1 17 ? -3.484 -0.133 -6.75 1 97.88 17 ALA B CA 1
ATOM 1146 C C . ALA B 1 17 ? -4.391 -0.693 -7.848 1 97.88 17 ALA B C 1
ATOM 1148 O O . ALA B 1 17 ? -4.902 0.057 -8.68 1 97.88 17 ALA B O 1
ATOM 1149 N N . SER B 1 18 ? -4.574 -2.014 -7.934 1 97.44 18 SER B N 1
ATOM 1150 C CA . SER B 1 18 ? -5.422 -2.713 -8.891 1 97.44 18 SER B CA 1
ATOM 1151 C C . SER B 1 18 ? -5.922 -4.039 -8.328 1 97.44 18 SER B C 1
ATOM 1153 O O . SER B 1 18 ? -5.125 -4.891 -7.934 1 97.44 18 SER B O 1
ATOM 1155 N N . ALA B 1 19 ? -7.203 -4.152 -8.336 1 96 19 ALA B N 1
ATOM 1156 C CA . ALA B 1 19 ? -7.82 -5.344 -7.762 1 96 19 ALA B CA 1
ATOM 1157 C C . ALA B 1 19 ? -7.371 -6.605 -8.492 1 96 19 ALA B C 1
ATOM 1159 O O . ALA B 1 19 ? -6.984 -7.594 -7.859 1 96 19 ALA B O 1
ATOM 1160 N N . PRO B 1 20 ? -7.293 -6.602 -9.82 1 97 20 PRO B N 1
ATOM 1161 C CA . PRO B 1 20 ? -6.828 -7.805 -10.516 1 97 20 PRO B CA 1
ATOM 1162 C C . PRO B 1 20 ? -5.379 -8.148 -10.188 1 97 20 PRO B C 1
ATOM 1164 O O . PRO B 1 20 ? -5.031 -9.328 -10.086 1 97 20 PRO B O 1
ATOM 1167 N N . ARG B 1 21 ? -4.574 -7.191 -10.07 1 97.25 21 ARG B N 1
ATOM 1168 C CA . ARG B 1 21 ? -3.176 -7.438 -9.734 1 97.25 21 ARG B CA 1
ATOM 1169 C C . ARG B 1 21 ? -3.045 -8.055 -8.352 1 97.25 21 ARG B C 1
ATOM 1171 O O . ARG B 1 21 ? -2.215 -8.938 -8.133 1 97.25 21 ARG B O 1
ATOM 1178 N N . ARG B 1 22 ? -3.84 -7.562 -7.402 1 96.19 22 ARG B N 1
ATOM 1179 C CA . ARG B 1 22 ? -3.82 -8.156 -6.07 1 96.19 22 ARG B CA 1
ATOM 1180 C C . ARG B 1 22 ? -4.309 -9.602 -6.109 1 96.19 22 ARG B C 1
ATOM 1182 O O . ARG B 1 22 ? -3.814 -10.453 -5.367 1 96.19 22 ARG B O 1
ATOM 1189 N N . GLU B 1 23 ? -5.242 -9.844 -6.922 1 95.62 23 GLU B N 1
ATOM 1190 C CA . GLU B 1 23 ? -5.727 -11.219 -7.094 1 95.62 23 GLU B CA 1
ATOM 1191 C C . GLU B 1 23 ? -4.645 -12.109 -7.691 1 95.62 23 GLU B C 1
ATOM 1193 O O . GLU B 1 23 ? -4.473 -13.258 -7.266 1 95.62 23 GLU B O 1
ATOM 1198 N N . ILE B 1 24 ? -3.936 -11.633 -8.641 1 96.31 24 ILE B N 1
ATOM 1199 C CA . ILE B 1 24 ? -2.826 -12.375 -9.234 1 96.31 24 ILE B CA 1
ATOM 1200 C C . ILE B 1 24 ? -1.795 -12.703 -8.156 1 96.31 24 ILE B C 1
ATOM 1202 O O . ILE B 1 24 ? -1.312 -13.836 -8.078 1 96.31 24 ILE B O 1
ATOM 1206 N N . LEU B 1 25 ? -1.484 -11.75 -7.336 1 96.5 25 LEU B N 1
ATOM 1207 C CA . LEU B 1 25 ? -0.521 -11.953 -6.262 1 96.5 25 LEU B CA 1
ATOM 1208 C C . LEU B 1 25 ? -1.006 -13.031 -5.293 1 96.5 25 LEU B C 1
ATOM 1210 O O . LEU B 1 25 ? -0.22 -13.867 -4.844 1 96.5 25 LEU B O 1
ATOM 1214 N N . ARG B 1 26 ? -2.242 -13.008 -4.965 1 94.25 26 ARG B N 1
ATOM 1215 C CA . ARG B 1 26 ? -2.811 -14 -4.059 1 94.25 26 ARG B CA 1
ATOM 1216 C C . ARG B 1 26 ? -2.654 -15.414 -4.625 1 94.25 26 ARG B C 1
ATOM 1218 O O . ARG B 1 26 ? -2.268 -16.328 -3.908 1 94.25 26 ARG B O 1
ATOM 1225 N N . ARG B 1 27 ? -2.91 -15.562 -5.84 1 93.62 27 ARG B N 1
ATOM 1226 C CA . ARG B 1 27 ? -2.842 -16.875 -6.488 1 93.62 27 ARG B CA 1
ATOM 1227 C C . ARG B 1 27 ? -1.404 -17.375 -6.555 1 93.62 27 ARG B C 1
ATOM 1229 O O . ARG B 1 27 ? -1.145 -18.562 -6.328 1 93.62 27 ARG B O 1
ATOM 1236 N N . THR B 1 28 ? -0.541 -16.453 -6.812 1 94.31 28 THR B N 1
ATOM 1237 C CA . THR B 1 28 ? 0.857 -16.844 -6.977 1 94.31 28 THR B CA 1
ATOM 1238 C C . THR B 1 28 ? 1.538 -17 -5.617 1 94.31 28 THR B C 1
ATOM 1240 O O . THR B 1 28 ? 2.643 -17.531 -5.531 1 94.31 28 THR B O 1
ATOM 1243 N N . ALA B 1 29 ? 0.888 -16.5 -4.625 1 89.81 29 ALA B N 1
ATOM 1244 C CA . ALA B 1 29 ? 1.399 -16.672 -3.266 1 89.81 29 ALA B CA 1
ATOM 1245 C C . ALA B 1 29 ? 1.299 -18.125 -2.816 1 89.81 29 ALA B C 1
ATOM 1247 O O . ALA B 1 29 ? 2.096 -18.578 -1.996 1 89.81 29 ALA B O 1
ATOM 1248 N N . HIS B 1 30 ? 0.382 -18.844 -3.334 1 84.56 30 HIS B N 1
ATOM 1249 C CA . HIS B 1 30 ? 0.143 -20.234 -2.955 1 84.56 30 HIS B CA 1
ATOM 1250 C C . HIS B 1 30 ? 1.008 -21.172 -3.775 1 84.56 30 HIS B C 1
ATOM 1252 O O . HIS B 1 30 ? 1.525 -22.172 -3.248 1 84.56 30 HIS B O 1
ATOM 1258 N N . GLU B 1 31 ? 1.063 -20.922 -5.031 1 87.12 31 GL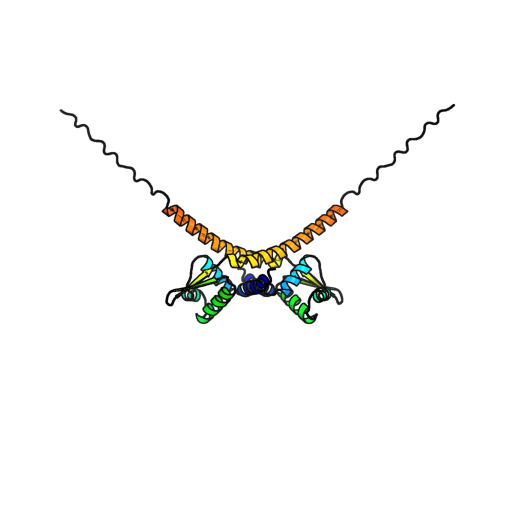U B N 1
ATOM 1259 C CA . GLU B 1 31 ? 1.821 -21.766 -5.941 1 87.12 31 GLU B CA 1
ATOM 1260 C C . GLU B 1 31 ? 2.258 -21 -7.188 1 87.12 31 GLU B C 1
ATOM 1262 O O . GLU B 1 31 ? 1.647 -19.984 -7.539 1 87.12 31 GLU B O 1
ATOM 1267 N N . ARG B 1 32 ? 3.338 -21.531 -7.734 1 90.69 32 ARG B N 1
ATOM 1268 C CA . ARG B 1 32 ? 3.746 -20.953 -9.016 1 90.69 32 ARG B CA 1
ATOM 1269 C C . ARG B 1 32 ? 2.686 -21.203 -10.086 1 90.69 32 ARG B C 1
ATOM 1271 O O . ARG B 1 32 ? 2.125 -22.297 -10.172 1 90.69 32 ARG B O 1
ATOM 1278 N N . CYS B 1 33 ? 2.389 -20.172 -10.805 1 94.31 33 CYS B N 1
ATOM 1279 C CA . CYS B 1 33 ? 1.397 -20.25 -11.867 1 94.31 33 CYS B CA 1
ATOM 1280 C C . CYS B 1 33 ? 1.941 -19.656 -13.164 1 94.31 33 CYS B C 1
ATOM 1282 O O . CYS B 1 33 ? 2.746 -18.719 -13.133 1 94.31 33 CYS B O 1
ATOM 1284 N N . THR B 1 34 ? 1.481 -20.266 -14.273 1 95.56 34 THR B N 1
ATOM 1285 C CA . THR B 1 34 ? 1.809 -19.656 -15.562 1 95.56 34 THR B CA 1
ATOM 1286 C C . THR B 1 34 ? 0.844 -18.516 -15.883 1 95.56 34 THR B C 1
ATOM 1288 O O . THR B 1 34 ? -0.248 -18.438 -15.312 1 95.56 34 THR B O 1
ATOM 1291 N N . VAL B 1 35 ? 1.287 -17.625 -16.797 1 95.06 35 VAL B N 1
ATOM 1292 C CA . VAL B 1 35 ? 0.437 -16.531 -17.234 1 95.06 35 VAL B CA 1
ATOM 1293 C C . VAL B 1 35 ? -0.867 -17.078 -17.812 1 95.06 35 VAL B C 1
ATOM 1295 O O . VAL B 1 35 ? -1.938 -16.516 -17.594 1 95.06 35 VAL B O 1
ATOM 1298 N N . GLY B 1 36 ? -0.766 -18.203 -18.484 1 94.81 36 GLY B N 1
ATOM 1299 C CA . GLY B 1 36 ? -1.951 -18.844 -19.031 1 94.81 36 GLY B CA 1
ATOM 1300 C C . GLY B 1 36 ? -2.92 -19.312 -17.969 1 94.81 36 GLY B C 1
ATOM 1301 O O . GLY B 1 36 ? -4.133 -19.141 -18.109 1 94.81 36 GLY B O 1
ATOM 1302 N N . GLN B 1 37 ? -2.414 -19.984 -16.938 1 95.06 37 GLN B N 1
ATOM 1303 C CA . GLN B 1 37 ? -3.232 -20.453 -15.828 1 95.06 37 GLN B CA 1
ATOM 1304 C C . GLN B 1 37 ? -3.906 -19.281 -15.117 1 95.06 37 GLN B C 1
ATOM 1306 O O . GLN B 1 37 ? -5.07 -19.375 -14.719 1 95.06 37 GLN B O 1
ATOM 1311 N N . LEU B 1 38 ? -3.162 -18.219 -14.945 1 95.38 38 LEU B N 1
ATOM 1312 C CA . LEU B 1 38 ? -3.719 -17.016 -14.32 1 95.38 38 LEU B CA 1
ATOM 1313 C C . LEU B 1 38 ? -4.852 -16.438 -15.164 1 95.38 38 LEU B C 1
ATOM 1315 O O . LEU B 1 38 ? -5.906 -16.094 -14.633 1 95.38 38 LEU B O 1
ATOM 1319 N N . ALA B 1 39 ? -4.656 -16.359 -16.469 1 95.62 39 ALA B N 1
ATOM 1320 C CA . ALA B 1 39 ? -5.645 -15.789 -17.375 1 95.62 39 ALA B CA 1
ATOM 1321 C C . ALA B 1 39 ? -6.961 -16.562 -17.312 1 95.62 39 ALA B C 1
ATOM 1323 O O . ALA B 1 39 ? -8.039 -15.984 -17.484 1 95.62 39 ALA B O 1
ATOM 1324 N N . ALA B 1 40 ? -6.891 -17.844 -17.047 1 95.38 40 ALA B N 1
ATOM 1325 C CA . ALA B 1 40 ? -8.062 -18.719 -17 1 95.38 40 ALA B CA 1
ATOM 1326 C C . ALA B 1 40 ? -8.969 -18.359 -15.836 1 95.38 40 ALA B C 1
ATOM 1328 O O . ALA B 1 40 ? -10.148 -18.719 -15.82 1 95.38 40 ALA B O 1
ATOM 1329 N N . HIS B 1 41 ? -8.43 -17.609 -14.906 1 93.56 41 HIS B N 1
ATOM 1330 C CA . HIS B 1 41 ? -9.188 -17.266 -13.711 1 93.56 41 HIS B CA 1
ATOM 1331 C C . HIS B 1 41 ? -9.789 -15.875 -13.812 1 93.56 41 HIS B C 1
ATOM 1333 O O . HIS B 1 41 ? -10.469 -15.414 -12.891 1 93.56 41 HIS B O 1
ATOM 1339 N N . PHE B 1 42 ? -9.508 -15.148 -14.875 1 94.5 42 PHE B N 1
ATOM 1340 C CA . PHE B 1 42 ? -9.984 -13.773 -15.031 1 94.5 42 PHE B CA 1
ATOM 1341 C C . PHE B 1 42 ? -10.812 -13.641 -16.297 1 94.5 42 PHE B C 1
ATOM 1343 O O . PHE B 1 42 ? -10.688 -14.445 -17.219 1 94.5 42 PHE B O 1
ATOM 1350 N N . ASP B 1 43 ? -11.688 -12.727 -16.25 1 94 43 ASP B N 1
ATOM 1351 C CA . ASP B 1 43 ? -12.438 -12.344 -17.438 1 94 43 ASP B CA 1
ATOM 1352 C C . ASP B 1 43 ? -11.672 -11.305 -18.266 1 94 43 ASP B C 1
ATOM 1354 O O . ASP B 1 43 ? -12.156 -10.195 -18.469 1 94 43 ASP B O 1
ATOM 1358 N N . MET B 1 44 ? -10.43 -11.562 -18.531 1 94.31 44 MET B N 1
ATOM 1359 C CA . MET B 1 44 ? -9.547 -10.703 -19.312 1 94.31 44 MET B CA 1
ATOM 1360 C C . MET B 1 44 ? -8.781 -11.516 -20.344 1 94.31 44 MET B C 1
ATOM 1362 O O . MET B 1 44 ? -8.664 -12.734 -20.234 1 94.31 44 MET B O 1
ATOM 1366 N N . SER B 1 45 ? -8.344 -10.781 -21.312 1 95.19 45 SER B N 1
ATOM 1367 C CA . SER B 1 45 ? -7.523 -11.43 -22.328 1 95.19 45 SER B CA 1
ATOM 1368 C C . SER B 1 45 ? -6.164 -11.836 -21.781 1 95.19 45 SER B C 1
ATOM 1370 O O . SER B 1 45 ? -5.727 -11.312 -20.75 1 95.19 45 SER B O 1
ATOM 1372 N N . LEU B 1 46 ? -5.539 -12.766 -22.422 1 94.81 46 LEU B N 1
ATOM 1373 C CA . LEU B 1 46 ? -4.18 -13.164 -22.078 1 94.81 46 LEU B CA 1
ATOM 1374 C C . LEU B 1 46 ? -3.232 -11.969 -22.125 1 94.81 46 LEU B C 1
ATOM 1376 O O . LEU B 1 46 ? -2.359 -11.828 -21.266 1 94.81 46 LEU B O 1
ATOM 1380 N N . ALA B 1 47 ? -3.475 -11.133 -23.062 1 96.31 47 ALA B N 1
ATOM 1381 C CA . ALA B 1 47 ? -2.643 -9.945 -23.219 1 96.31 47 ALA B CA 1
ATOM 1382 C C . ALA B 1 47 ? -2.795 -9 -22.031 1 96.31 47 ALA B C 1
ATOM 1384 O O . ALA B 1 47 ? -1.814 -8.414 -21.562 1 96.31 47 ALA B O 1
ATOM 1385 N N . ALA B 1 48 ? -3.98 -8.828 -21.594 1 97.06 48 ALA B N 1
ATOM 1386 C CA . ALA B 1 48 ? -4.254 -7.965 -20.453 1 97.06 48 ALA B CA 1
ATOM 1387 C C . ALA B 1 48 ? -3.607 -8.516 -19.188 1 97.06 48 ALA B C 1
ATOM 1389 O O . ALA B 1 48 ? -2.998 -7.766 -18.406 1 97.06 48 ALA B O 1
ATOM 1390 N N . VAL B 1 49 ? -3.723 -9.789 -19 1 96.5 49 VAL B N 1
ATOM 1391 C CA . VAL B 1 49 ? -3.117 -10.43 -17.844 1 96.5 49 VAL B CA 1
ATOM 1392 C C . VAL B 1 49 ? -1.598 -10.305 -17.906 1 96.5 49 VAL B C 1
ATOM 1394 O O . VAL B 1 49 ? -0.942 -10.023 -16.906 1 96.5 49 VAL B O 1
ATOM 1397 N N . ALA B 1 50 ? -1.044 -10.523 -19.047 1 95.69 50 ALA B N 1
ATOM 1398 C CA . ALA B 1 50 ? 0.398 -10.391 -19.234 1 95.69 50 ALA B CA 1
ATOM 1399 C C . ALA B 1 50 ? 0.875 -8.984 -18.875 1 95.69 50 ALA B C 1
ATOM 1401 O O . ALA B 1 50 ? 1.941 -8.82 -18.281 1 95.69 50 ALA B O 1
ATOM 1402 N N . LYS B 1 51 ? 0.073 -7.973 -19.25 1 97.5 51 LYS B N 1
ATOM 1403 C CA . LYS B 1 51 ? 0.411 -6.594 -18.906 1 97.5 51 LYS B CA 1
ATOM 1404 C C . LYS B 1 51 ? 0.421 -6.395 -17.391 1 97.5 51 LYS B C 1
ATOM 1406 O O . LYS B 1 51 ? 1.303 -5.719 -16.859 1 97.5 51 LYS B O 1
ATOM 1411 N N . HIS B 1 52 ? -0.587 -6.973 -16.75 1 97.5 52 HIS B N 1
ATOM 1412 C CA . HIS B 1 52 ? -0.625 -6.895 -15.297 1 97.5 52 HIS B CA 1
ATOM 1413 C C . HIS B 1 52 ? 0.584 -7.586 -14.68 1 97.5 52 HIS B C 1
ATOM 1415 O O . HIS B 1 52 ? 1.189 -7.066 -13.742 1 97.5 52 HIS B O 1
ATOM 1421 N N . VAL B 1 53 ? 0.919 -8.734 -15.211 1 96.75 53 VAL B N 1
ATOM 1422 C CA . VAL B 1 53 ? 2.061 -9.5 -14.719 1 96.75 53 VAL B CA 1
ATOM 1423 C C . VAL B 1 53 ? 3.342 -8.688 -14.898 1 96.75 53 VAL B C 1
ATOM 1425 O O . VAL B 1 53 ? 4.191 -8.648 -14.008 1 96.75 53 VAL B O 1
ATOM 1428 N N . LYS B 1 54 ? 3.42 -8.016 -15.961 1 97.25 54 LYS B N 1
ATOM 1429 C CA . LYS B 1 54 ? 4.586 -7.172 -16.219 1 97.25 54 LYS B CA 1
ATOM 1430 C C . LYS B 1 54 ? 4.691 -6.047 -15.195 1 97.25 54 LYS B C 1
ATOM 1432 O O . LYS B 1 54 ? 5.781 -5.75 -14.703 1 97.25 54 LYS B O 1
ATOM 1437 N N . VAL B 1 55 ? 3.631 -5.398 -14.93 1 97.75 55 VAL B N 1
ATOM 1438 C CA . VAL B 1 55 ? 3.594 -4.332 -13.93 1 97.75 55 VAL B CA 1
ATOM 1439 C C . VAL B 1 55 ? 4.055 -4.875 -12.578 1 97.75 55 VAL B C 1
ATOM 1441 O O . VAL B 1 55 ? 4.844 -4.227 -11.883 1 97.75 55 VAL B O 1
ATOM 1444 N N . LEU B 1 56 ? 3.609 -6.043 -12.234 1 97.62 56 LEU B N 1
ATOM 1445 C CA . LEU B 1 56 ? 3.965 -6.68 -10.977 1 97.62 56 LEU B CA 1
ATOM 1446 C C . LEU B 1 56 ? 5.438 -7.07 -10.961 1 97.62 56 LEU B C 1
ATOM 1448 O O . LEU B 1 56 ? 6.109 -6.945 -9.93 1 97.62 56 LEU B O 1
ATOM 1452 N N . GLU B 1 57 ? 5.945 -7.508 -12.102 1 96.5 57 GLU B N 1
ATOM 1453 C CA . GLU B 1 57 ? 7.359 -7.84 -12.227 1 96.5 57 GLU B CA 1
ATOM 1454 C C . GLU B 1 57 ? 8.234 -6.594 -12.086 1 96.5 57 GLU B C 1
ATOM 1456 O O . GLU B 1 57 ? 9.25 -6.617 -11.398 1 96.5 57 GLU B O 1
ATOM 1461 N N . ASP B 1 58 ? 7.805 -5.527 -12.734 1 95.81 58 ASP B N 1
ATOM 1462 C CA . ASP B 1 58 ? 8.539 -4.266 -12.695 1 95.81 58 ASP B CA 1
ATOM 1463 C C . ASP B 1 58 ? 8.633 -3.734 -11.266 1 95.81 58 ASP B C 1
ATOM 1465 O O . ASP B 1 58 ? 9.602 -3.055 -10.914 1 95.81 58 ASP B O 1
ATOM 1469 N N . ALA B 1 59 ? 7.672 -4.055 -10.445 1 96.69 59 ALA B N 1
ATOM 1470 C CA . ALA B 1 59 ? 7.656 -3.654 -9.047 1 96.69 59 ALA B CA 1
ATOM 1471 C C . ALA B 1 59 ? 8.375 -4.68 -8.172 1 96.69 59 ALA B C 1
ATOM 1473 O O . ALA B 1 59 ? 8.406 -4.547 -6.949 1 96.69 59 ALA B O 1
ATOM 1474 N N . ALA B 1 60 ? 8.852 -5.754 -8.766 1 96.06 60 ALA B N 1
ATOM 1475 C CA . ALA B 1 60 ? 9.602 -6.824 -8.117 1 96.06 60 ALA B CA 1
ATOM 1476 C C . ALA B 1 60 ? 8.703 -7.664 -7.219 1 96.06 60 ALA B C 1
ATOM 1478 O O . ALA B 1 60 ? 9.18 -8.375 -6.332 1 96.06 60 ALA B O 1
ATOM 1479 N N . LEU B 1 61 ? 7.449 -7.574 -7.383 1 96.38 61 LEU B N 1
ATOM 1480 C CA . LEU B 1 61 ? 6.492 -8.336 -6.582 1 96.38 61 LEU B CA 1
ATOM 1481 C C . LEU B 1 61 ? 6.363 -9.766 -7.105 1 96.38 61 LEU B C 1
ATOM 1483 O O . LEU B 1 61 ? 6.043 -10.68 -6.344 1 96.38 61 LEU B O 1
ATOM 1487 N N . LEU B 1 62 ? 6.566 -9.922 -8.391 1 96 62 LEU B N 1
ATOM 1488 C CA . LEU B 1 62 ? 6.566 -11.234 -9.023 1 96 62 LEU B CA 1
ATOM 1489 C C . LEU B 1 62 ? 7.93 -11.539 -9.633 1 96 62 LEU B C 1
ATOM 1491 O O . LEU B 1 62 ? 8.578 -10.656 -10.188 1 96 62 LEU B O 1
ATOM 1495 N N . ARG B 1 63 ? 8.297 -12.719 -9.516 1 92.75 63 ARG B N 1
ATOM 1496 C CA . ARG B 1 63 ? 9.43 -13.258 -10.258 1 92.75 63 ARG B CA 1
ATOM 1497 C C . ARG B 1 63 ? 8.961 -14.18 -11.383 1 92.75 63 ARG B C 1
ATOM 1499 O O . ARG B 1 63 ? 8.219 -15.133 -11.133 1 92.75 63 ARG B O 1
ATOM 1506 N N . ALA B 1 64 ? 9.219 -13.812 -12.5 1 89 64 ALA B N 1
ATOM 1507 C CA . ALA B 1 64 ? 8.781 -14.602 -13.648 1 89 64 ALA B CA 1
ATOM 1508 C C . ALA B 1 64 ? 9.961 -15.305 -14.305 1 89 64 ALA B C 1
ATOM 1510 O O . ALA B 1 64 ? 11.047 -14.734 -14.43 1 89 64 ALA B O 1
ATOM 1511 N N . THR B 1 65 ? 9.828 -16.531 -14.531 1 90.75 65 THR B N 1
ATOM 1512 C CA . THR B 1 65 ? 10.82 -17.359 -15.227 1 90.75 65 THR B CA 1
ATOM 1513 C C . THR B 1 65 ? 10.211 -18.016 -16.469 1 90.75 65 THR B C 1
ATOM 1515 O O . THR B 1 65 ? 9.062 -18.453 -16.438 1 90.75 65 THR B O 1
ATOM 1518 N N . ARG B 1 66 ? 11.023 -18.031 -17.484 1 91.81 66 ARG B N 1
ATOM 1519 C CA . ARG B 1 66 ? 10.555 -18.656 -18.719 1 91.81 66 ARG B CA 1
ATOM 1520 C C . ARG B 1 66 ? 11.055 -20.094 -18.828 1 91.81 66 ARG B C 1
ATOM 1522 O O . ARG B 1 66 ? 12.25 -20.359 -18.688 1 91.81 66 ARG B O 1
ATOM 1529 N N . GLU B 1 67 ? 10.203 -21.016 -18.922 1 91.69 67 GLU B N 1
ATOM 1530 C CA . GLU B 1 67 ? 10.492 -22.422 -19.219 1 91.69 67 GLU B CA 1
ATOM 1531 C C . GLU B 1 67 ? 9.812 -22.875 -20.5 1 91.69 67 GLU B C 1
ATOM 1533 O O . GLU B 1 67 ? 8.633 -23.203 -20.5 1 91.69 67 GLU B O 1
ATOM 1538 N N . GLY B 1 68 ? 10.594 -23.031 -21.562 1 93.31 68 GLY B N 1
ATOM 1539 C CA . GLY B 1 68 ? 9.984 -23.281 -22.859 1 93.31 68 GLY B CA 1
ATOM 1540 C C . GLY B 1 68 ? 9.023 -22.188 -23.281 1 93.31 68 GLY B C 1
ATOM 1541 O O . GLY B 1 68 ? 9.398 -21.016 -23.375 1 93.31 68 GLY B O 1
ATOM 1542 N N . ARG B 1 69 ? 7.762 -22.516 -23.531 1 90.69 69 ARG B N 1
ATOM 1543 C CA . ARG B 1 69 ? 6.746 -21.562 -23.969 1 90.69 69 ARG B CA 1
ATOM 1544 C C . ARG B 1 69 ? 5.949 -21.031 -22.781 1 90.69 69 ARG B C 1
ATOM 1546 O O . ARG B 1 69 ? 5.051 -20.203 -22.953 1 90.69 69 ARG B O 1
ATOM 1553 N N . LEU B 1 70 ? 6.289 -21.547 -21.562 1 91.25 70 LEU B N 1
ATOM 1554 C CA . LEU B 1 70 ? 5.512 -21.188 -20.375 1 91.25 70 LEU B CA 1
ATOM 1555 C C . LEU B 1 70 ? 6.223 -20.109 -19.562 1 91.25 70 LEU B C 1
ATOM 1557 O O . LEU B 1 70 ? 7.445 -20.156 -19.406 1 91.25 70 LEU B O 1
ATOM 1561 N N . HIS B 1 71 ? 5.43 -19.094 -19.172 1 93.06 71 HIS B N 1
ATOM 1562 C CA . HIS B 1 71 ? 5.91 -18.047 -18.281 1 93.06 71 HIS B CA 1
ATOM 1563 C C . HIS B 1 71 ? 5.418 -18.266 -16.844 1 93.06 71 HIS B C 1
ATOM 1565 O O . HIS B 1 71 ? 4.242 -18.047 -16.547 1 93.06 71 HIS B O 1
ATOM 1571 N N . TRP B 1 72 ? 6.395 -18.703 -16 1 94.25 72 TRP B N 1
ATOM 1572 C CA . TRP B 1 72 ? 6.051 -19.016 -14.625 1 94.25 72 TRP B CA 1
ATOM 1573 C C . TRP B 1 72 ? 6.23 -17.797 -13.727 1 94.25 72 TRP B C 1
ATOM 1575 O O . TRP B 1 72 ? 7.215 -17.062 -13.844 1 94.25 72 TRP B O 1
ATOM 1585 N N . CYS B 1 73 ? 5.207 -17.641 -12.867 1 94.88 73 CYS B N 1
ATOM 1586 C CA . CYS B 1 73 ? 5.211 -16.5 -11.953 1 94.88 73 CYS B CA 1
ATOM 1587 C C . CYS B 1 73 ? 5.125 -16.969 -10.508 1 94.88 73 CYS B C 1
ATOM 1589 O O . CYS B 1 73 ? 4.375 -17.891 -10.188 1 94.88 73 CYS B O 1
ATOM 1591 N N . GLU B 1 74 ? 5.938 -16.297 -9.703 1 93 74 GLU B N 1
ATOM 1592 C CA . GLU B 1 74 ? 5.918 -16.547 -8.266 1 93 74 GLU B CA 1
ATOM 1593 C C . GLU B 1 74 ? 6.023 -15.25 -7.477 1 93 74 GLU B C 1
ATOM 1595 O O . GLU B 1 74 ? 6.797 -14.359 -7.84 1 93 74 GLU B O 1
ATOM 1600 N N . LEU B 1 75 ? 5.277 -15.211 -6.398 1 93.81 75 LEU B N 1
ATOM 1601 C CA . LEU B 1 75 ? 5.301 -14.016 -5.559 1 93.81 75 LEU B CA 1
ATOM 1602 C C . LEU B 1 75 ? 6.598 -13.938 -4.762 1 93.81 75 LEU B C 1
ATOM 1604 O O . LEU B 1 75 ? 7.062 -14.938 -4.223 1 93.81 75 LEU B O 1
ATOM 1608 N N . ASP B 1 76 ? 7.141 -12.758 -4.699 1 89.19 76 ASP B N 1
ATOM 1609 C CA . ASP B 1 76 ? 8.242 -12.469 -3.787 1 89.19 76 ASP B CA 1
ATOM 1610 C C . ASP B 1 76 ? 7.773 -11.578 -2.635 1 89.19 76 ASP B C 1
ATOM 1612 O O . ASP B 1 76 ? 7.621 -10.367 -2.801 1 89.19 76 ASP B O 1
ATOM 1616 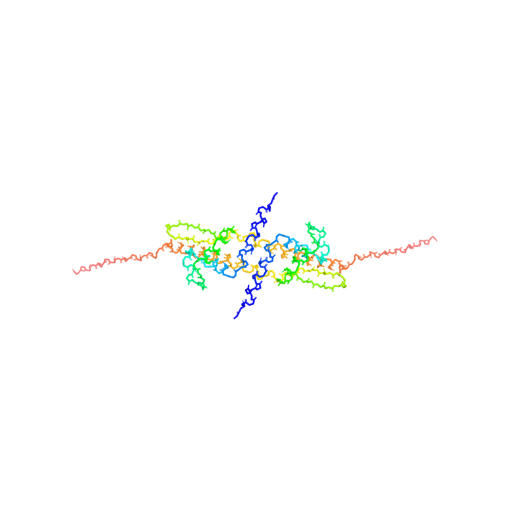N N . PRO B 1 77 ? 7.703 -12.156 -1.452 1 86.5 77 PRO B N 1
ATOM 1617 C CA . PRO B 1 77 ? 7.156 -11.398 -0.325 1 86.5 77 PRO B CA 1
ATOM 1618 C C . PRO B 1 77 ? 8.102 -10.297 0.156 1 86.5 77 PRO B C 1
ATOM 1620 O O . PRO B 1 77 ? 7.66 -9.328 0.786 1 86.5 77 PRO B O 1
ATOM 1623 N N . ALA B 1 78 ? 9.391 -10.453 -0.09 1 90.25 78 ALA B N 1
ATOM 1624 C CA . ALA B 1 78 ? 10.359 -9.453 0.354 1 90.25 78 ALA B CA 1
ATOM 1625 C C . ALA B 1 78 ? 10.07 -8.094 -0.269 1 90.25 78 ALA B C 1
ATOM 1627 O O . ALA B 1 78 ? 10.359 -7.051 0.327 1 90.25 78 ALA B O 1
ATOM 1628 N N . ALA B 1 79 ? 9.461 -8.164 -1.4 1 91.56 79 ALA B N 1
ATOM 1629 C CA . ALA B 1 79 ? 9.195 -6.93 -2.135 1 91.56 79 ALA B CA 1
ATOM 1630 C C . ALA B 1 79 ? 8.039 -6.16 -1.51 1 91.56 79 ALA B C 1
ATOM 1632 O O . ALA B 1 79 ? 7.855 -4.973 -1.784 1 91.56 79 ALA B O 1
ATOM 1633 N N . LEU B 1 80 ? 7.262 -6.844 -0.642 1 94.25 80 LEU B N 1
ATOM 1634 C CA . LEU B 1 80 ? 6.137 -6.199 0.027 1 94.25 80 LEU B CA 1
ATOM 1635 C C . LEU B 1 80 ? 6.605 -5.43 1.259 1 94.25 80 LEU B C 1
ATOM 1637 O O . LEU B 1 80 ? 5.879 -4.578 1.776 1 94.25 80 LEU B O 1
ATOM 1641 N N . GLU B 1 81 ? 7.805 -5.711 1.697 1 93 81 GLU B N 1
ATOM 1642 C CA . GLU B 1 81 ? 8.273 -5.23 2.996 1 93 81 GLU B CA 1
ATOM 1643 C C . GLU B 1 81 ? 8.383 -3.709 3.016 1 93 81 GLU B C 1
ATOM 1645 O O . GLU B 1 81 ? 7.957 -3.064 3.977 1 93 81 GLU B O 1
ATOM 1650 N N . PRO B 1 82 ? 8.898 -3.137 1.981 1 93.19 82 PRO B N 1
ATOM 1651 C CA . PRO B 1 82 ? 8.984 -1.675 2.002 1 93.19 82 PRO B CA 1
ATOM 1652 C C . PRO B 1 82 ? 7.621 -1.002 2.096 1 93.19 82 PRO B C 1
ATOM 1654 O O . PRO B 1 82 ? 7.469 0.008 2.787 1 93.19 82 PRO B O 1
ATOM 1657 N N . ALA B 1 83 ? 6.695 -1.554 1.408 1 94.94 83 ALA B N 1
ATOM 1658 C CA . ALA B 1 83 ? 5.344 -1.007 1.472 1 94.94 83 ALA B CA 1
ATOM 1659 C C . ALA B 1 83 ? 4.75 -1.171 2.867 1 94.94 83 ALA B C 1
ATOM 1661 O O . ALA B 1 83 ? 4.168 -0.232 3.416 1 94.94 83 ALA B O 1
ATOM 1662 N N . ARG B 1 84 ? 4.902 -2.34 3.406 1 93.44 84 ARG B N 1
ATOM 1663 C CA . ARG B 1 84 ? 4.449 -2.605 4.77 1 93.44 84 ARG B CA 1
ATOM 1664 C C . ARG B 1 84 ? 5.09 -1.64 5.758 1 93.44 84 ARG B C 1
ATOM 1666 O O . ARG B 1 84 ? 4.402 -1.043 6.59 1 93.44 84 ARG B O 1
ATOM 1673 N N . ALA B 1 85 ? 6.348 -1.502 5.711 1 93.88 85 ALA B N 1
ATOM 1674 C CA . ALA B 1 85 ? 7.094 -0.632 6.617 1 93.88 85 ALA B CA 1
ATOM 1675 C C . ALA B 1 85 ? 6.633 0.817 6.484 1 93.88 85 ALA B C 1
ATOM 1677 O O . ALA B 1 85 ? 6.531 1.534 7.484 1 93.88 85 ALA B O 1
ATOM 1678 N N . SER B 1 86 ? 6.449 1.203 5.242 1 94.38 86 SER B N 1
ATOM 1679 C CA . SER B 1 86 ? 6.012 2.574 4.996 1 94.38 86 SER B CA 1
ATOM 1680 C C . SER B 1 86 ? 4.668 2.854 5.66 1 94.38 86 SER B C 1
ATOM 1682 O O . SER B 1 86 ? 4.492 3.887 6.309 1 94.38 86 SER B O 1
ATOM 1684 N N . ILE B 1 87 ? 3.752 1.984 5.516 1 94.06 87 ILE B N 1
ATOM 1685 C CA . ILE B 1 87 ? 2.436 2.131 6.125 1 94.06 87 ILE B CA 1
ATOM 1686 C C . ILE B 1 87 ? 2.566 2.125 7.645 1 94.06 87 ILE B C 1
ATOM 1688 O O . ILE B 1 87 ? 1.941 2.938 8.336 1 94.06 87 ILE B O 1
ATOM 1692 N N . GLU B 1 88 ? 3.354 1.265 8.164 1 92.62 88 GLU B N 1
ATOM 1693 C CA . GLU B 1 88 ? 3.559 1.186 9.609 1 92.62 88 GLU B CA 1
ATOM 1694 C C . GLU B 1 88 ? 4.176 2.471 10.148 1 92.62 88 GLU B C 1
ATOM 1696 O O . GLU B 1 88 ? 3.842 2.912 11.25 1 92.62 88 GLU B O 1
ATOM 1701 N N . GLU B 1 89 ? 5.074 3.008 9.43 1 92.31 89 GLU B N 1
ATO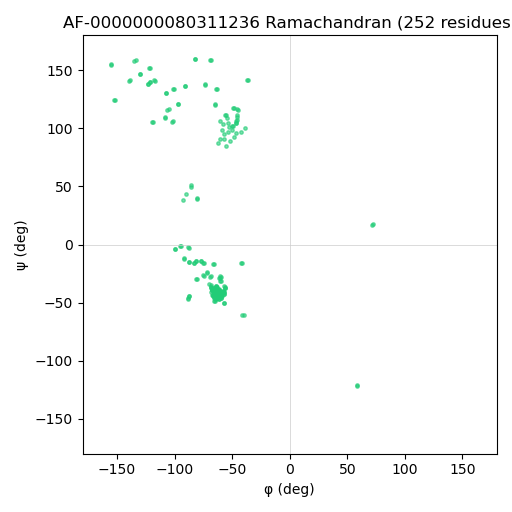M 1702 C CA . GLU B 1 89 ? 5.699 4.262 9.836 1 92.31 89 GLU B CA 1
ATOM 1703 C C . GLU B 1 89 ? 4.668 5.387 9.93 1 92.31 89 GLU B C 1
ATOM 1705 O O . GLU B 1 89 ? 4.691 6.18 10.875 1 92.31 89 GLU B O 1
ATOM 1710 N N . LEU B 1 90 ? 3.867 5.488 8.945 1 92.06 90 LEU B N 1
ATOM 1711 C CA . LEU B 1 90 ? 2.83 6.512 8.945 1 92.06 90 LEU B CA 1
ATOM 1712 C C . LEU B 1 90 ? 1.884 6.332 10.125 1 92.06 90 LEU B C 1
ATOM 1714 O O . LEU B 1 90 ? 1.521 7.305 10.789 1 92.06 90 LEU B O 1
ATOM 1718 N N . ARG B 1 91 ? 1.535 5.113 10.352 1 89.5 91 ARG B N 1
ATOM 1719 C CA . ARG B 1 91 ? 0.684 4.809 11.5 1 89.5 91 ARG B CA 1
ATOM 1720 C C . ARG B 1 91 ? 1.377 5.176 12.805 1 89.5 91 ARG B C 1
ATOM 1722 O O . ARG B 1 91 ? 0.76 5.762 13.695 1 89.5 91 ARG B O 1
ATOM 1729 N N . ALA B 1 92 ? 2.596 4.824 12.922 1 89.38 92 ALA B N 1
ATOM 1730 C CA . ALA B 1 92 ? 3.375 5.082 14.133 1 89.38 92 ALA B CA 1
ATOM 1731 C C . ALA B 1 92 ? 3.506 6.582 14.391 1 89.38 92 ALA B C 1
ATOM 1733 O O . ALA B 1 92 ? 3.477 7.023 15.547 1 89.38 92 ALA B O 1
ATOM 1734 N N . HIS B 1 93 ? 3.752 7.285 13.352 1 87.62 93 HIS B N 1
ATOM 1735 C CA . HIS B 1 93 ? 3.846 8.734 13.492 1 87.62 93 HIS B CA 1
ATOM 1736 C C . HIS B 1 93 ? 2.562 9.312 14.078 1 87.62 93 HIS B C 1
ATOM 1738 O O . HIS B 1 93 ? 2.613 10.18 14.953 1 87.62 93 HIS B O 1
ATOM 1744 N N . TRP B 1 94 ? 1.486 8.828 13.656 1 85.38 94 TRP B N 1
ATOM 1745 C CA . TRP B 1 94 ? 0.202 9.289 14.172 1 85.38 94 TRP B CA 1
ATOM 1746 C C . TRP B 1 94 ? 0.033 8.891 15.641 1 85.38 94 TRP B C 1
ATOM 1748 O O . TRP B 1 94 ? -0.434 9.695 16.453 1 85.38 94 TRP B O 1
ATOM 1758 N N . ASN B 1 95 ? 0.395 7.68 15.922 1 85.5 95 ASN B N 1
ATOM 1759 C CA . ASN B 1 95 ? 0.297 7.211 17.297 1 85.5 95 ASN B CA 1
ATOM 1760 C C . ASN B 1 95 ? 1.239 7.977 18.219 1 85.5 95 ASN B C 1
ATOM 1762 O O . ASN B 1 95 ? 0.917 8.211 19.391 1 85.5 95 ASN B O 1
ATOM 1766 N N . GLY B 1 96 ? 2.336 8.258 17.688 1 83.81 96 GLY B N 1
ATOM 1767 C CA . GLY B 1 96 ? 3.26 9.086 18.438 1 83.81 96 GLY B CA 1
ATOM 1768 C C . GLY B 1 96 ? 2.666 10.414 18.844 1 83.81 96 GLY B C 1
ATOM 1769 O O . GLY B 1 96 ? 2.9 10.891 19.969 1 83.81 96 GLY B O 1
ATOM 1770 N N . LYS B 1 97 ? 1.951 10.992 17.984 1 78.88 97 LYS B N 1
ATOM 1771 C CA . LYS B 1 97 ? 1.26 12.242 18.281 1 78.88 97 LYS B CA 1
ATOM 1772 C C . LYS B 1 97 ? 0.276 12.062 19.438 1 78.88 97 LYS B C 1
ATOM 1774 O O . LYS B 1 97 ? 0.188 12.922 20.312 1 78.88 97 LYS B O 1
ATOM 1779 N N . LEU B 1 98 ? -0.429 10.977 19.453 1 80 98 LEU B N 1
ATOM 1780 C CA . LEU B 1 98 ? -1.376 10.688 20.516 1 80 98 LEU B CA 1
ATOM 1781 C C . LEU B 1 98 ? -0.653 10.516 21.859 1 80 98 LEU B C 1
ATOM 1783 O O . LEU B 1 98 ? -1.123 11 22.891 1 80 98 LEU B O 1
ATOM 1787 N N . ASP B 1 99 ? 0.406 9.844 21.719 1 82.81 99 ASP B N 1
ATOM 1788 C CA . ASP B 1 99 ? 1.211 9.633 22.922 1 82.81 99 ASP B CA 1
ATOM 1789 C C . ASP B 1 99 ? 1.709 10.961 23.5 1 82.81 99 ASP B C 1
ATOM 1791 O O . ASP B 1 99 ? 1.707 11.156 24.703 1 82.81 99 ASP B O 1
ATOM 1795 N N . ARG B 1 100 ? 2.133 11.773 22.672 1 78.75 100 ARG B N 1
ATOM 1796 C CA . ARG B 1 100 ? 2.623 13.078 23.094 1 78.75 100 ARG B CA 1
ATOM 1797 C C . ARG B 1 100 ? 1.5 13.914 23.703 1 78.75 100 ARG B C 1
ATOM 1799 O O . ARG B 1 100 ? 1.689 14.57 24.734 1 78.75 100 ARG B O 1
ATOM 1806 N N . LEU B 1 101 ? 0.369 13.891 23.094 1 79.31 101 LEU B N 1
ATOM 1807 C CA . LEU B 1 101 ? -0.775 14.633 23.594 1 79.31 101 LEU B CA 1
ATOM 1808 C C . LEU B 1 101 ? -1.213 14.094 24.953 1 79.31 101 LEU B C 1
ATOM 1810 O O . LEU B 1 101 ? -1.536 14.867 25.859 1 79.31 101 LEU B O 1
ATOM 1814 N N . GLU B 1 102 ? -1.185 12.844 24.984 1 78.94 102 GLU B N 1
ATOM 1815 C CA . GLU B 1 102 ? -1.536 12.211 26.25 1 78.94 102 GLU B CA 1
ATOM 1816 C C . GLU B 1 102 ? -0.529 12.57 27.344 1 78.94 102 GLU B C 1
ATOM 1818 O O . GLU B 1 102 ? -0.913 12.883 28.469 1 78.94 102 GLU B O 1
ATOM 1823 N N . ALA B 1 103 ? 0.665 12.555 27.047 1 82 103 ALA B N 1
ATOM 1824 C CA . ALA B 1 103 ? 1.716 12.891 28 1 82 103 ALA B CA 1
ATOM 1825 C C . ALA B 1 103 ? 1.599 14.344 28.453 1 82 103 ALA B C 1
ATOM 1827 O O . ALA B 1 103 ? 1.797 14.641 29.641 1 82 103 ALA B O 1
ATOM 1828 N N . MET B 1 104 ? 1.322 15.203 27.531 1 83.38 104 MET B N 1
ATOM 1829 C CA . MET B 1 104 ? 1.144 16.609 27.859 1 83.38 104 MET B CA 1
ATOM 1830 C C . MET B 1 104 ? -0.054 16.812 28.781 1 83.38 104 MET B C 1
ATOM 1832 O O . MET B 1 104 ? 0.001 1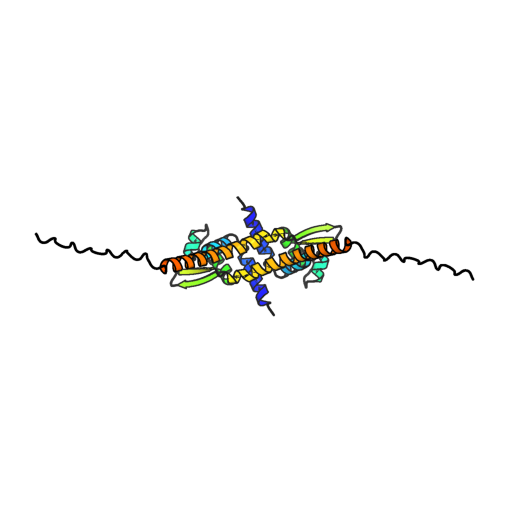7.609 29.719 1 83.38 104 MET B O 1
ATOM 1836 N N . LEU B 1 105 ? -1.055 16.016 28.484 1 79.75 105 LEU B N 1
ATOM 1837 C CA . LEU B 1 105 ? -2.254 16.094 29.312 1 79.75 105 LEU B CA 1
ATOM 1838 C C . LEU B 1 105 ? -1.984 15.57 30.703 1 79.75 105 LEU B C 1
ATOM 1840 O O . LEU B 1 105 ? -2.396 16.172 31.703 1 79.75 105 LEU B O 1
ATOM 1844 N N . ILE B 1 106 ? -1.257 14.508 30.859 1 84.12 106 ILE B N 1
ATOM 1845 C CA . ILE B 1 106 ? -0.917 13.898 32.156 1 84.12 106 ILE B CA 1
ATOM 1846 C C . ILE B 1 106 ? -0.016 14.844 32.938 1 84.12 106 ILE B C 1
ATOM 1848 O O . ILE B 1 106 ? -0.201 15.023 34.156 1 84.12 106 ILE B O 1
ATOM 1852 N N . ALA B 1 107 ? 0.876 15.547 32.344 1 82.06 107 ALA B N 1
ATOM 1853 C CA . ALA B 1 107 ? 1.79 16.484 32.969 1 82.06 107 ALA B CA 1
ATOM 1854 C C . ALA B 1 107 ? 1.042 17.703 33.5 1 82.06 107 ALA B C 1
ATOM 1856 O O . ALA B 1 107 ? 1.368 18.234 34.562 1 82.06 107 ALA B O 1
ATOM 1857 N N . GLU B 1 108 ? 0.043 18.031 32.75 1 82.12 108 GLU B N 1
ATOM 1858 C CA . GLU B 1 108 ? -0.754 19.172 33.188 1 82.12 108 GLU B CA 1
ATOM 1859 C C . GLU B 1 108 ? -1.652 18.828 34.344 1 82.12 108 GLU B C 1
ATOM 1861 O O . GLU B 1 108 ? -1.932 19.688 35.188 1 82.12 108 GLU B O 1
ATOM 1866 N N . LEU B 1 109 ? -1.997 17.562 34.438 1 78.81 109 LEU B N 1
ATOM 1867 C CA . LEU B 1 109 ? -2.896 17.125 35.5 1 78.81 109 LEU B CA 1
ATOM 1868 C C . LEU B 1 109 ? -2.109 16.672 36.75 1 78.81 109 LEU B C 1
ATOM 1870 O O . LEU B 1 109 ? -2.684 16.469 37.812 1 78.81 109 LEU B O 1
ATOM 1874 N N . ALA B 1 110 ? -0.847 16.516 36.594 1 73.62 110 ALA B N 1
ATOM 1875 C CA . ALA B 1 110 ? -0.035 16.109 37.75 1 73.62 110 ALA B CA 1
ATOM 1876 C C . ALA B 1 110 ? -0.039 17.188 38.844 1 73.62 110 ALA B C 1
ATOM 1878 O O . ALA B 1 110 ? 0.055 18.375 38.531 1 73.62 110 ALA B O 1
ATOM 1879 N N . PRO B 1 111 ? -0.513 16.812 40.062 1 71.88 111 PRO B N 1
ATOM 1880 C CA . PRO B 1 111 ? -0.528 17.797 41.156 1 71.88 111 PRO B CA 1
ATOM 1881 C C . PRO B 1 111 ? 0.784 18.562 41.281 1 71.88 111 PRO B C 1
ATOM 1883 O O . PRO B 1 111 ? 1.861 17.984 41.094 1 71.88 111 PRO B O 1
ATOM 1886 N N . GLY B 1 112 ? 0.822 19.734 40.906 1 63 112 GLY B N 1
ATOM 1887 C CA . GLY B 1 112 ? 1.989 20.594 41.094 1 63 112 GLY B CA 1
ATOM 1888 C C . GLY B 1 112 ? 2.701 20.344 42.406 1 63 112 GLY B C 1
ATOM 1889 O O . GLY B 1 112 ? 2.145 19.734 43.312 1 63 112 GLY B O 1
ATOM 1890 N N . PRO B 1 113 ? 4.031 20.375 42.469 1 63.59 113 PRO B N 1
ATOM 1891 C CA . PRO B 1 113 ? 4.695 20.203 43.781 1 63.59 113 PRO B CA 1
ATOM 1892 C C . PRO B 1 113 ? 4.051 21.047 44.875 1 63.59 113 PRO B C 1
ATOM 1894 O O . PRO B 1 113 ? 3.609 22.172 44.625 1 63.59 113 PRO B O 1
ATOM 1897 N N . ARG B 1 114 ? 3.441 20.562 45.969 1 63.81 114 ARG B N 1
ATOM 1898 C CA . ARG B 1 114 ? 3.002 21.297 47.156 1 63.81 114 ARG B CA 1
ATOM 1899 C C . ARG B 1 114 ? 4.094 22.234 47.656 1 63.81 114 ARG B C 1
ATOM 1901 O O . ARG B 1 114 ? 5.258 21.844 47.75 1 63.81 114 ARG B O 1
ATOM 1908 N N . THR B 1 115 ? 4.004 23.375 47.469 1 65.12 115 THR B N 1
ATOM 1909 C CA . THR B 1 115 ? 4.898 24.328 48.125 1 65.12 115 THR B CA 1
ATOM 1910 C C . THR B 1 115 ? 5.043 24.016 49.594 1 65.12 115 THR B C 1
ATOM 1912 O O . THR B 1 115 ? 4.047 23.875 50.312 1 65.12 115 THR B O 1
ATOM 1915 N N . PRO B 1 116 ? 6.223 23.531 50.062 1 66.25 116 PRO B N 1
ATOM 1916 C CA . PRO B 1 116 ? 6.336 23.297 51.5 1 66.25 116 PRO B CA 1
ATOM 1917 C C . PRO B 1 116 ? 5.852 24.5 52.344 1 66.25 116 PRO B C 1
ATOM 1919 O O . PRO B 1 116 ? 6.148 25.641 52 1 66.25 116 PRO B O 1
ATOM 1922 N N . ARG B 1 117 ? 4.887 24.422 53.125 1 65.25 117 ARG B N 1
ATOM 1923 C CA . ARG B 1 117 ? 4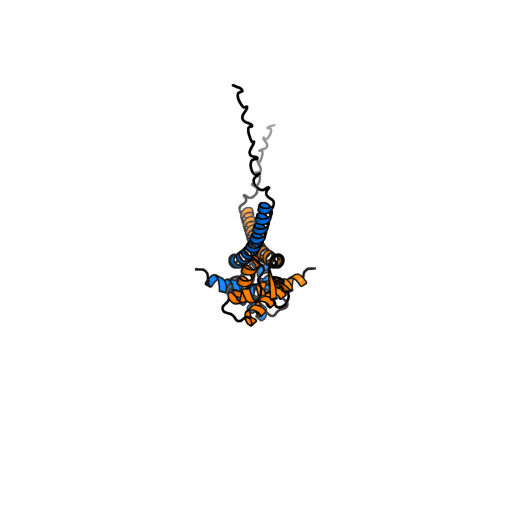.426 25.438 54.062 1 65.25 117 ARG B CA 1
ATOM 1924 C C . ARG B 1 117 ? 5.543 25.844 55 1 65.25 117 ARG B C 1
ATOM 1926 O O . ARG B 1 117 ? 6.203 24.984 55.625 1 65.25 117 ARG B O 1
ATOM 1933 N N . ARG B 1 118 ? 6.02 26.938 54.938 1 65.31 118 ARG B N 1
ATOM 1934 C CA . ARG B 1 118 ? 6.945 27.484 55.906 1 65.31 118 ARG B CA 1
ATOM 1935 C C . ARG B 1 118 ? 6.34 27.469 57.312 1 65.31 118 ARG B C 1
ATOM 1937 O O . ARG B 1 118 ? 5.312 28.109 57.562 1 65.31 118 ARG B O 1
ATOM 1944 N N . THR B 1 119 ? 6.641 26.438 58.062 1 64.5 119 THR B N 1
ATOM 1945 C CA . THR B 1 119 ? 6.34 26.484 59.5 1 64.5 119 THR B CA 1
ATOM 1946 C C . THR B 1 119 ? 7.055 27.656 60.156 1 64.5 119 THR B C 1
ATOM 1948 O O . THR B 1 119 ? 8.281 27.734 60.125 1 64.5 119 THR B O 1
ATOM 1951 N N . THR B 1 120 ? 6.59 28.766 60.438 1 56.06 120 THR B N 1
ATOM 1952 C CA . THR B 1 120 ? 7.113 29.859 61.25 1 56.06 120 THR B CA 1
ATOM 1953 C C . THR B 1 120 ? 7.297 29.406 62.719 1 56.06 120 THR B C 1
ATOM 1955 O O . THR B 1 120 ? 6.328 29.062 63.375 1 56.06 120 THR B O 1
ATOM 1958 N N . LYS B 1 121 ? 8.383 28.844 63.094 1 58.91 121 LYS B N 1
ATOM 1959 C CA . LYS B 1 121 ? 8.727 28.641 64.5 1 58.91 121 LYS B CA 1
ATOM 1960 C C . LYS B 1 121 ? 8.664 29.938 65.25 1 58.91 121 LYS B C 1
ATOM 1962 O O . LYS B 1 121 ? 9.344 30.906 64.938 1 58.91 121 LYS B O 1
ATOM 1967 N N . ARG B 1 122 ? 7.742 30.359 66.188 1 62.41 122 ARG B N 1
ATOM 1968 C CA . ARG B 1 122 ? 7.625 31.453 67.125 1 62.41 122 ARG B CA 1
ATOM 1969 C C . ARG B 1 122 ? 8.781 31.422 68.125 1 62.41 122 ARG B C 1
ATOM 1971 O O . ARG B 1 122 ? 9.023 30.406 68.75 1 62.41 122 ARG B O 1
ATOM 1978 N N . ALA B 1 123 ? 9.758 32.281 68.062 1 60.12 123 ALA B N 1
ATOM 1979 C CA . ALA B 1 123 ? 10.781 32.531 69.062 1 60.12 123 ALA B CA 1
ATOM 1980 C C . ALA B 1 123 ? 10.156 32.812 70.438 1 60.12 123 ALA B C 1
ATOM 1982 O O . ALA B 1 123 ? 9.258 33.656 70.562 1 60.12 123 ALA B O 1
ATOM 1983 N N . LYS B 1 124 ? 10.125 31.859 71.375 1 59.44 124 LYS B N 1
ATOM 1984 C CA . LYS B 1 124 ? 9.883 32.062 72.812 1 59.44 124 LYS B CA 1
ATOM 1985 C C . LYS B 1 124 ? 10.859 33.062 73.438 1 59.44 124 LYS B C 1
ATOM 1987 O O . LYS B 1 124 ? 12.078 32.906 73.312 1 59.44 124 LYS B O 1
ATOM 1992 N N . GLY B 1 125 ? 10.609 34.281 73.375 1 51.5 125 GLY B N 1
ATOM 1993 C CA . GLY B 1 125 ? 11.297 35.312 74.125 1 51.5 125 GLY B CA 1
ATOM 1994 C C . GLY B 1 125 ? 11.625 34.875 75.562 1 51.5 125 GLY B C 1
ATOM 1995 O O . GLY B 1 125 ? 10.789 34.25 76.188 1 51.5 125 GLY B O 1
ATOM 1996 N N . ARG B 1 126 ? 12.852 34.469 75.812 1 54.56 126 ARG B N 1
ATOM 1997 C CA . ARG B 1 126 ? 13.375 34.344 77.188 1 54.56 126 ARG B CA 1
ATOM 1998 C C . ARG B 1 126 ? 13.125 35.625 78 1 54.56 126 ARG B C 1
ATOM 2000 O O . ARG B 1 126 ? 13.414 36.719 77.5 1 54.56 126 ARG B O 1
ATOM 2007 N N . ARG B 1 127 ? 12.203 35.656 78.812 1 52.47 127 ARG B N 1
ATOM 2008 C CA . ARG B 1 127 ? 12.141 36.625 79.938 1 52.47 127 ARG B CA 1
ATOM 2009 C C . ARG B 1 127 ? 13.461 36.656 80.688 1 52.47 127 ARG B C 1
ATOM 2011 O O . ARG B 1 127 ? 13.945 35.625 81.188 1 52.47 127 ARG B O 1
ATOM 2018 N N . ARG B 1 128 ? 14.406 37.531 80.375 1 43.75 128 ARG B N 1
ATOM 2019 C CA . ARG B 1 128 ? 15.164 38.062 81.5 1 43.75 128 ARG B CA 1
ATOM 2020 C C . ARG B 1 128 ? 14.266 38.812 82.438 1 43.75 128 ARG B C 1
ATOM 2022 O O . ARG B 1 128 ? 13.312 39.469 82.062 1 43.75 128 ARG B O 1
#

InterPro domains:
  IPR001845 HTH ArsR-type DNA-binding domain [PS50987] (1-95)
  IPR001845 HTH ArsR-type DNA-binding domain [SM00418] (11-92)
  IPR011991 ArsR-like helix-turn-helix domain [cd00090] (13-91)
  IPR036388 Winged helix-like DNA-binding domain superfamily [G3DSA:1.10.10.10] (2-110)
  IPR036390 Winged helix DNA-binding domain superfamily [SSF46785] (1-102)

pLDDT: mean 85.97, std 14.89, range [22.41, 98.25]

Organism: NCBI:txid927083